Protein AF-A0A1V1P614-F1 (afdb_monomer)

Mean predicted aligned error: 10.84 Å

Organism: NCBI:txid890399

Secondary structure (DSSP, 8-state):
-HHHHTTTSHHHHHHHTT--------S-TTS-HHHHHHHHHHHHHHHHHHTTT-S-EEEEEETHHHHHHHHHHHHHHHTT----EEEEEEES--TT-B---HHHHHHHHHHTTT-HHHHHHHHHHTSHHHHHHBSS-TT---S-HHHHTTTSS-S----TTT--S-------HHHHHHHHHHHTT-S-SSSEEEEE--S-SS-PPPSPPTT-EEEEEEEE-SSEEEEEEEEEPP-S-SS-TT---EEEEEEEEE---

pLDDT: mean 78.57, std 19.18, range [35.34, 98.62]

Sequence (257 aa):
MYHLINQENLLENLRSEGNDLVILNFEDSTDYIQRNAFLLVRLIQQINTIINNKKPLIVIGASMGGLVGRYALAYMEKYDIPHNTKLFISFDSPHKGANIPLGDQYMLPFFSGESAEVRTWLGRLNSPAAKQMLVYHYSASVTDQTASRNCISSTYCFSTTICNYPYIPKSHELRNILLEEISHLDFPKKTRTVAMSNGSGYAIGQSFMPGDQLIKYSHQSLFVALKSYTYALPDNDPVNINSGDTLLIADKTELHN

Structure (mmCIF, N/CA/C/O backbone):
data_AF-A0A1V1P614-F1
#
_entry.id   AF-A0A1V1P614-F1
#
loop_
_atom_site.group_PDB
_atom_site.id
_atom_site.type_symbol
_atom_site.label_atom_id
_atom_site.label_alt_id
_atom_site.label_comp_id
_atom_site.label_asym_id
_atom_site.label_entity_id
_atom_site.label_seq_id
_atom_site.pdbx_PDB_ins_code
_atom_site.Cartn_x
_atom_site.Cartn_y
_atom_site.Cartn_z
_atom_site.occupancy
_atom_site.B_iso_or_equiv
_atom_site.auth_seq_id
_atom_site.auth_comp_id
_atom_site.auth_asym_id
_atom_site.auth_atom_id
_atom_site.pdbx_PDB_model_num
ATOM 1 N N . MET A 1 1 ? -14.955 0.316 -9.292 1.00 65.69 1 MET A N 1
ATOM 2 C CA . MET A 1 1 ? -14.578 -0.248 -7.976 1.00 65.69 1 MET A CA 1
ATOM 3 C C . MET A 1 1 ? -15.702 -1.079 -7.358 1.00 65.69 1 MET A C 1
ATOM 5 O O . MET A 1 1 ? -15.484 -2.261 -7.153 1.00 65.69 1 MET A O 1
ATOM 9 N N . TYR A 1 2 ? -16.907 -0.530 -7.147 1.00 69.19 2 TYR A N 1
ATOM 10 C CA . TYR A 1 2 ? -18.060 -1.272 -6.595 1.00 69.19 2 TYR A CA 1
ATOM 11 C C . TYR A 1 2 ? -18.326 -2.620 -7.296 1.00 69.19 2 TYR A C 1
ATOM 13 O O . TYR A 1 2 ? -18.350 -3.659 -6.647 1.00 69.19 2 TYR A O 1
ATOM 21 N N . HIS A 1 3 ? -18.417 -2.617 -8.633 1.00 76.38 3 HIS A N 1
ATOM 22 C CA . HIS A 1 3 ? -18.644 -3.839 -9.414 1.00 76.38 3 HIS A CA 1
ATOM 23 C C . HIS A 1 3 ? -17.539 -4.892 -9.280 1.00 76.38 3 HIS A C 1
ATOM 25 O O . HIS A 1 3 ? -17.845 -6.066 -9.406 1.00 76.38 3 HIS A O 1
ATOM 31 N N . LEU A 1 4 ? -16.284 -4.496 -9.027 1.00 74.12 4 LEU A N 1
ATOM 32 C CA . LEU A 1 4 ? -15.164 -5.435 -8.870 1.00 74.12 4 LEU A CA 1
ATOM 33 C C . LEU A 1 4 ? -15.216 -6.137 -7.511 1.00 74.12 4 LEU A C 1
ATOM 35 O O . LEU A 1 4 ? -15.001 -7.336 -7.422 1.00 74.12 4 LEU A O 1
ATOM 39 N N . ILE A 1 5 ? -15.535 -5.394 -6.449 1.00 74.38 5 ILE A N 1
ATOM 40 C CA . ILE A 1 5 ? -15.586 -5.945 -5.088 1.00 74.38 5 ILE A CA 1
ATOM 41 C C . ILE A 1 5 ? -16.812 -6.846 -4.904 1.00 74.38 5 ILE A C 1
ATOM 43 O O . ILE A 1 5 ? -16.762 -7.801 -4.136 1.00 74.38 5 ILE A O 1
ATOM 47 N N . ASN A 1 6 ? -17.906 -6.568 -5.616 1.00 84.19 6 ASN A N 1
ATOM 48 C CA . ASN A 1 6 ? -19.143 -7.329 -5.481 1.00 84.19 6 ASN A CA 1
ATOM 49 C C . ASN A 1 6 ? -19.312 -8.456 -6.516 1.00 84.19 6 ASN A C 1
ATOM 51 O O . ASN A 1 6 ? -20.420 -8.962 -6.657 1.00 84.19 6 ASN A O 1
ATOM 55 N N . GLN A 1 7 ? -18.257 -8.852 -7.244 1.00 81.25 7 GLN A N 1
ATOM 56 C CA . GLN A 1 7 ? -18.358 -9.924 -8.251 1.00 81.25 7 GLN A CA 1
ATOM 57 C C . GLN A 1 7 ? -18.885 -11.236 -7.651 1.00 81.25 7 GLN A C 1
ATOM 59 O O . GLN A 1 7 ? -19.728 -11.885 -8.257 1.00 81.25 7 GLN A O 1
ATOM 64 N N . GLU A 1 8 ? -18.470 -11.555 -6.423 1.00 84.19 8 GLU A N 1
ATOM 65 C CA . GLU A 1 8 ? -18.882 -12.755 -5.680 1.00 84.19 8 GLU A CA 1
ATOM 66 C C . GLU A 1 8 ? -19.931 -12.449 -4.590 1.00 84.19 8 GLU A C 1
ATOM 68 O O . GLU A 1 8 ? -19.974 -13.103 -3.549 1.00 84.19 8 GLU A O 1
ATOM 73 N N . ASN A 1 9 ? -20.746 -11.400 -4.770 1.00 84.94 9 ASN A N 1
ATOM 74 C CA . ASN A 1 9 ? -21.745 -10.931 -3.791 1.00 84.94 9 ASN A CA 1
ATOM 75 C C . ASN A 1 9 ? -21.189 -10.583 -2.394 1.00 84.94 9 ASN A C 1
ATOM 77 O O . ASN A 1 9 ? -21.942 -10.507 -1.423 1.00 84.94 9 ASN A O 1
ATOM 81 N N . LEU A 1 10 ? -19.880 -10.337 -2.269 1.00 83.69 10 LEU A N 1
ATOM 82 C CA . LEU A 1 10 ? -19.233 -10.036 -0.989 1.00 83.69 10 LEU A CA 1
ATOM 83 C C . LEU A 1 10 ? -19.908 -8.872 -0.252 1.00 83.69 10 LEU A C 1
ATOM 85 O O . LEU A 1 10 ? -20.120 -8.948 0.957 1.00 83.69 10 LEU A O 1
ATOM 89 N N . LEU A 1 11 ? -20.247 -7.794 -0.964 1.00 84.00 11 LEU A N 1
ATOM 90 C CA . LEU A 1 11 ? -20.846 -6.618 -0.341 1.00 84.00 11 LEU A CA 1
ATOM 91 C C . LEU A 1 11 ? -22.251 -6.917 0.182 1.00 84.00 11 LEU A C 1
ATOM 93 O O . LEU A 1 11 ? -22.582 -6.517 1.297 1.00 84.00 11 LEU A O 1
ATOM 97 N N . GLU A 1 12 ? -23.063 -7.607 -0.616 1.00 89.12 12 GLU A N 1
ATOM 98 C CA . GLU A 1 12 ? -24.437 -7.934 -0.232 1.00 89.12 12 GLU A CA 1
ATOM 99 C C . GLU A 1 12 ? -24.461 -8.925 0.938 1.00 89.12 12 GLU A C 1
ATOM 101 O O . GLU A 1 12 ? -25.241 -8.751 1.874 1.00 89.12 12 GLU A O 1
ATOM 106 N N . ASN A 1 13 ? -23.522 -9.876 0.968 1.00 90.75 13 ASN A N 1
ATOM 107 C CA . ASN A 1 13 ? -23.340 -10.781 2.101 1.00 90.75 13 ASN A CA 1
ATOM 108 C C . ASN A 1 13 ? -22.968 -10.006 3.376 1.00 90.75 13 ASN A C 1
ATOM 110 O O . ASN A 1 13 ? -23.653 -10.134 4.391 1.00 90.75 13 ASN A O 1
ATOM 114 N N . LEU A 1 14 ? -21.964 -9.121 3.317 1.00 89.19 14 LEU A N 1
ATOM 115 C CA . LEU A 1 14 ? -21.558 -8.301 4.468 1.00 89.19 14 LEU A CA 1
ATOM 116 C C . LEU A 1 14 ? -22.697 -7.412 4.985 1.00 89.19 14 LEU A C 1
ATOM 118 O O . LEU A 1 14 ? -22.884 -7.292 6.199 1.00 89.19 14 LEU A O 1
ATOM 122 N N . ARG A 1 15 ? -23.481 -6.828 4.073 1.00 89.75 15 ARG A N 1
ATOM 123 C CA . ARG A 1 15 ? -24.665 -6.031 4.416 1.00 89.75 15 ARG A CA 1
ATOM 124 C C . ARG A 1 15 ? -25.751 -6.862 5.078 1.00 89.75 15 ARG A C 1
ATOM 126 O O . ARG A 1 15 ? -26.322 -6.411 6.069 1.00 89.75 15 ARG A O 1
ATOM 133 N N . SER A 1 16 ? -26.011 -8.071 4.578 1.00 93.38 16 SER A N 1
ATOM 134 C CA . SER A 1 16 ? -26.984 -8.992 5.179 1.00 93.38 16 SER A CA 1
ATOM 135 C C . SER A 1 16 ? -26.594 -9.409 6.604 1.00 93.38 16 SER A C 1
ATOM 137 O O . SER A 1 16 ? -27.460 -9.605 7.452 1.00 93.38 16 SER A O 1
ATOM 139 N N . GLU A 1 17 ? -25.292 -9.432 6.901 1.00 91.81 17 GLU A N 1
ATOM 140 C CA . GLU A 1 17 ? -24.738 -9.658 8.241 1.00 91.81 17 GLU A CA 1
ATOM 141 C C . GLU A 1 17 ? -24.720 -8.391 9.125 1.00 91.81 17 GLU A C 1
ATOM 143 O O . GLU A 1 17 ? -24.221 -8.414 10.254 1.00 91.81 17 GLU A O 1
ATOM 148 N N . GLY A 1 18 ? -25.261 -7.267 8.643 1.00 90.06 18 GLY A N 1
ATOM 149 C CA . GLY A 1 18 ? -25.347 -6.009 9.389 1.00 90.06 18 GLY A CA 1
ATOM 150 C C . GLY A 1 18 ? -24.036 -5.218 9.455 1.00 90.06 18 GLY A C 1
ATOM 151 O O . GLY A 1 18 ? -23.830 -4.456 10.414 1.00 90.06 18 GLY A O 1
ATOM 152 N N . ASN A 1 19 ? -23.148 -5.410 8.472 1.00 89.50 19 ASN A N 1
ATOM 153 C CA . ASN A 1 19 ? -21.907 -4.655 8.305 1.00 89.50 19 ASN A CA 1
ATOM 154 C C . ASN A 1 19 ? -21.996 -3.693 7.113 1.00 89.50 19 ASN A C 1
ATOM 156 O O . ASN A 1 19 ? -22.503 -4.038 6.047 1.00 89.50 19 ASN A O 1
ATOM 160 N N . ASP A 1 20 ? -21.415 -2.507 7.274 1.00 90.50 20 ASP A N 1
ATOM 161 C CA . ASP A 1 20 ? -21.215 -1.558 6.183 1.00 90.50 20 ASP A CA 1
ATOM 162 C C . ASP A 1 20 ? -19.796 -1.684 5.621 1.00 90.50 20 ASP A C 1
ATOM 164 O O . ASP A 1 20 ? -18.829 -1.837 6.373 1.00 90.50 20 ASP A O 1
ATOM 168 N N . LEU A 1 21 ? -19.657 -1.577 4.297 1.00 89.62 21 LEU A N 1
ATOM 169 C CA . LEU A 1 21 ? -18.355 -1.513 3.637 1.00 89.62 21 LEU A CA 1
ATOM 170 C C . LEU A 1 21 ? -17.994 -0.063 3.320 1.00 89.62 21 LEU A C 1
ATOM 172 O O . LEU A 1 21 ? -18.717 0.625 2.598 1.00 89.62 21 LEU A O 1
ATOM 176 N N . VAL A 1 22 ? -16.824 0.366 3.789 1.00 91.62 22 VAL A N 1
ATOM 177 C CA . VAL A 1 22 ? -16.212 1.640 3.403 1.00 91.62 22 VAL A CA 1
ATOM 178 C C . VAL A 1 22 ? -15.001 1.354 2.524 1.00 91.62 22 VAL A C 1
ATOM 180 O O . VAL A 1 22 ? -14.100 0.619 2.920 1.00 91.62 22 VAL A O 1
ATOM 183 N N . ILE A 1 23 ? -14.977 1.943 1.328 1.00 90.12 23 ILE A N 1
ATOM 184 C CA . ILE A 1 23 ? -13.867 1.808 0.382 1.00 90.12 23 ILE A CA 1
ATOM 185 C C . ILE A 1 23 ? -13.051 3.096 0.418 1.00 90.12 23 ILE A C 1
ATOM 187 O O . ILE A 1 23 ? -13.552 4.160 0.055 1.00 90.12 23 ILE A O 1
ATOM 191 N N . LEU A 1 24 ? -11.783 2.989 0.815 1.00 91.50 24 LEU A N 1
ATOM 192 C CA . LEU A 1 24 ? -10.823 4.076 0.670 1.00 91.50 24 LEU A CA 1
ATOM 193 C C . LEU A 1 24 ? -10.234 4.039 -0.741 1.00 91.50 24 LEU A C 1
ATOM 195 O O . LEU A 1 24 ? -9.465 3.137 -1.068 1.00 91.50 24 LEU A O 1
ATOM 199 N N . ASN A 1 25 ? -10.603 5.015 -1.568 1.00 89.25 25 ASN A N 1
ATOM 200 C CA . ASN A 1 25 ? -9.976 5.228 -2.866 1.00 89.25 25 ASN A CA 1
ATOM 201 C C . ASN A 1 25 ? -8.952 6.361 -2.758 1.00 89.25 25 ASN A C 1
ATOM 203 O O . ASN A 1 25 ? -9.275 7.435 -2.252 1.00 89.25 25 ASN A O 1
ATOM 207 N N . PHE A 1 26 ? -7.736 6.119 -3.235 1.00 87.38 26 PHE A N 1
ATOM 208 C CA . PHE A 1 26 ? -6.676 7.123 -3.258 1.00 87.38 26 PHE A CA 1
ATOM 209 C C . PHE A 1 26 ? -6.769 7.940 -4.546 1.00 87.38 26 PHE A C 1
ATOM 211 O O . PHE A 1 26 ? -7.070 7.389 -5.603 1.00 87.38 26 PHE A O 1
ATOM 218 N N . GLU A 1 27 ? -6.490 9.240 -4.461 1.00 88.44 27 GLU A N 1
ATOM 219 C CA . GLU A 1 27 ? -6.298 10.072 -5.654 1.00 88.44 27 G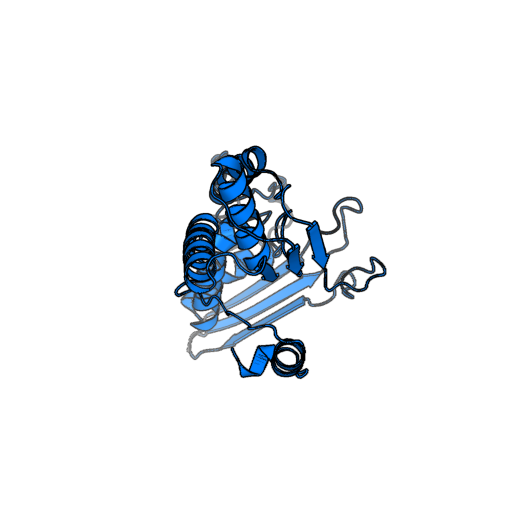LU A CA 1
ATOM 220 C C . GLU A 1 27 ? -5.057 9.608 -6.428 1.00 88.44 27 GLU A C 1
ATOM 222 O O . GLU A 1 27 ? -5.136 9.342 -7.624 1.00 88.44 27 GLU A O 1
ATOM 227 N N . ASP A 1 28 ? -3.948 9.400 -5.710 1.00 87.88 28 ASP A N 1
ATOM 228 C CA . ASP A 1 28 ? -2.754 8.731 -6.216 1.00 87.88 28 ASP A 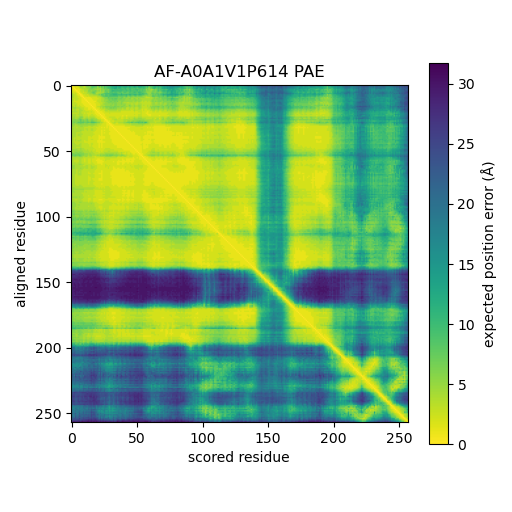CA 1
ATOM 229 C C . ASP A 1 28 ? -2.369 7.558 -5.303 1.00 87.88 28 ASP A C 1
ATOM 231 O O . ASP A 1 28 ? -1.719 7.703 -4.264 1.00 87.88 28 ASP A O 1
ATOM 235 N N . SER A 1 29 ? -2.761 6.351 -5.711 1.00 84.06 29 SER A N 1
ATOM 236 C CA . SER A 1 29 ? -2.391 5.113 -5.016 1.00 84.06 29 SER A CA 1
ATOM 237 C C . SER A 1 29 ? -0.907 4.751 -5.143 1.00 84.06 29 SER A C 1
ATOM 239 O O . SER A 1 29 ? -0.495 3.743 -4.585 1.00 84.06 29 SER A O 1
ATOM 241 N N . THR A 1 30 ? -0.115 5.501 -5.909 1.00 90.06 30 THR A N 1
ATOM 242 C CA . THR A 1 30 ? 1.318 5.249 -6.125 1.00 90.06 30 THR A CA 1
ATOM 243 C C . THR A 1 30 ? 2.224 6.233 -5.378 1.00 90.06 30 THR A C 1
ATOM 245 O O . THR A 1 30 ? 3.450 6.099 -5.417 1.00 90.06 30 THR A O 1
ATOM 248 N N . ASP A 1 31 ? 1.636 7.182 -4.645 1.00 95.69 31 ASP A N 1
ATOM 249 C CA . ASP A 1 31 ? 2.357 8.088 -3.750 1.00 95.69 31 ASP A CA 1
ATOM 250 C C . ASP A 1 31 ? 2.930 7.349 -2.519 1.00 95.69 31 ASP A C 1
ATOM 252 O O . ASP A 1 31 ? 2.647 6.170 -2.287 1.00 95.69 31 ASP A O 1
ATO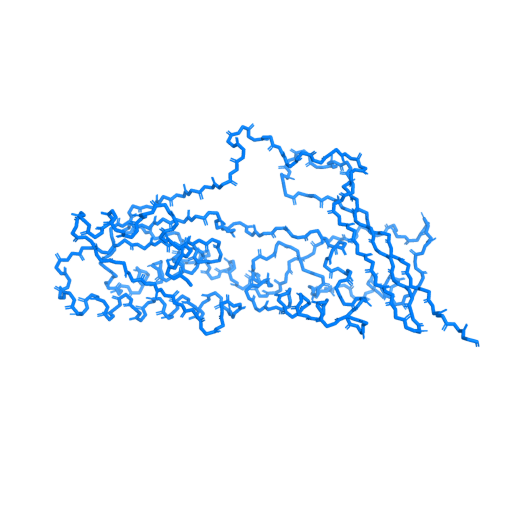M 256 N N . TYR A 1 32 ? 3.741 8.036 -1.712 1.00 97.62 32 TYR A N 1
ATOM 257 C CA . TYR A 1 32 ? 4.385 7.495 -0.514 1.00 97.62 32 TYR A CA 1
ATOM 258 C C . TYR A 1 32 ? 3.400 6.709 0.363 1.00 97.62 32 TYR A C 1
ATOM 260 O O . TYR A 1 32 ? 2.327 7.205 0.730 1.00 97.62 32 TYR A O 1
ATOM 268 N N . ILE A 1 33 ? 3.804 5.505 0.778 1.00 97.75 33 ILE A N 1
ATOM 269 C CA . ILE A 1 33 ? 3.005 4.629 1.649 1.00 97.75 33 ILE A CA 1
ATOM 270 C C . ILE A 1 33 ? 2.592 5.367 2.928 1.00 97.75 33 ILE A C 1
ATOM 272 O O . ILE A 1 33 ? 1.454 5.221 3.369 1.00 97.75 33 ILE A O 1
ATOM 276 N N . GLN A 1 34 ? 3.467 6.211 3.483 1.00 97.00 34 GLN A N 1
ATOM 277 C CA . GLN A 1 34 ? 3.179 7.038 4.656 1.00 97.00 34 GLN A CA 1
ATOM 278 C C . GLN A 1 34 ? 2.024 8.014 4.406 1.00 97.00 34 GLN A C 1
ATOM 280 O O . GLN A 1 34 ? 1.138 8.154 5.247 1.00 97.00 34 GLN A O 1
ATOM 285 N N . ARG A 1 35 ? 1.992 8.673 3.240 1.00 96.88 35 ARG A N 1
ATOM 286 C CA . ARG A 1 35 ? 0.936 9.638 2.905 1.00 96.88 35 ARG A CA 1
ATOM 287 C C . ARG A 1 35 ? -0.417 8.941 2.788 1.00 96.88 35 ARG A C 1
ATOM 289 O O . ARG A 1 35 ? -1.399 9.390 3.380 1.00 96.88 35 ARG A O 1
ATOM 296 N N . ASN A 1 36 ? -0.440 7.801 2.101 1.00 97.56 36 ASN A N 1
ATOM 297 C CA . ASN A 1 36 ? -1.629 6.961 1.989 1.00 97.56 36 ASN A CA 1
ATOM 298 C C . ASN A 1 36 ? -2.053 6.379 3.354 1.00 97.56 36 ASN A C 1
ATOM 300 O O . ASN A 1 36 ? -3.247 6.303 3.651 1.00 97.56 36 ASN A O 1
ATOM 304 N N . ALA A 1 37 ? -1.101 6.056 4.234 1.00 97.81 37 ALA A N 1
ATOM 305 C CA . ALA A 1 37 ? -1.374 5.633 5.608 1.00 97.81 37 ALA A CA 1
ATOM 306 C C . ALA A 1 37 ? -2.009 6.743 6.447 1.00 97.81 37 ALA A C 1
ATOM 308 O O . ALA A 1 37 ? -2.996 6.488 7.135 1.00 97.81 37 ALA A O 1
ATOM 309 N N . PHE A 1 38 ? -1.531 7.984 6.357 1.00 97.69 38 PHE A N 1
ATOM 310 C CA . PHE A 1 38 ? -2.147 9.095 7.084 1.00 97.69 38 PHE A CA 1
ATOM 311 C C . PHE A 1 38 ? -3.556 9.419 6.588 1.00 97.69 38 PHE A C 1
ATOM 313 O O . PHE A 1 38 ? -4.412 9.783 7.396 1.00 97.69 38 PHE A O 1
ATOM 320 N N . LEU A 1 39 ? -3.848 9.208 5.302 1.00 97.69 39 LEU A N 1
ATOM 321 C CA . LEU A 1 39 ? -5.224 9.279 4.816 1.00 97.69 39 LEU A CA 1
ATOM 322 C C . LEU A 1 39 ? -6.111 8.206 5.473 1.00 97.69 39 LEU A C 1
ATOM 324 O O . LEU A 1 39 ? -7.216 8.517 5.921 1.00 97.69 39 LEU A O 1
ATOM 328 N N . LEU A 1 40 ? -5.614 6.972 5.612 1.00 98.31 40 LEU A N 1
ATOM 329 C CA . LEU A 1 40 ? -6.327 5.914 6.332 1.00 98.31 40 LEU A CA 1
ATOM 330 C C . LEU A 1 40 ? -6.517 6.248 7.823 1.00 98.31 40 LEU A C 1
ATOM 332 O O . LEU A 1 40 ? -7.607 6.029 8.348 1.00 98.31 40 LEU A O 1
ATOM 336 N N . VAL A 1 41 ? -5.519 6.838 8.493 1.00 98.62 41 VAL A N 1
ATOM 337 C CA . VAL A 1 41 ? -5.656 7.330 9.880 1.00 98.62 41 VAL A CA 1
ATOM 338 C C . VAL A 1 41 ? -6.821 8.318 9.987 1.00 98.62 41 VAL A C 1
ATOM 340 O O . VAL A 1 41 ? -7.680 8.173 10.861 1.00 98.62 41 VAL A O 1
ATOM 343 N N . ARG A 1 42 ? -6.895 9.296 9.074 1.00 98.25 42 ARG A N 1
ATOM 344 C CA . ARG A 1 42 ? -7.987 10.283 9.048 1.00 98.25 42 ARG A CA 1
ATOM 345 C C . ARG A 1 42 ? -9.344 9.631 8.811 1.00 98.25 42 ARG A C 1
ATOM 347 O O . ARG A 1 42 ? -10.298 9.974 9.509 1.00 98.25 42 ARG A O 1
ATOM 354 N N . LEU A 1 43 ? -9.424 8.673 7.890 1.00 98.25 43 LEU A N 1
ATOM 355 C CA . LEU A 1 43 ? -10.656 7.934 7.627 1.00 98.25 43 LEU A CA 1
ATOM 356 C C . LEU A 1 43 ? -11.119 7.146 8.862 1.00 98.25 43 LEU A C 1
ATOM 358 O O . LEU A 1 43 ? -12.288 7.228 9.233 1.00 98.25 43 LEU A O 1
ATOM 362 N N . ILE A 1 44 ? -10.214 6.428 9.533 1.00 98.56 44 ILE A N 1
ATOM 363 C CA . ILE A 1 44 ? -10.523 5.674 10.757 1.00 98.56 44 ILE A CA 1
ATOM 364 C C . ILE A 1 44 ? -11.094 6.604 11.835 1.00 98.56 44 ILE A C 1
ATOM 366 O O . ILE A 1 44 ? -12.123 6.292 12.435 1.00 98.56 44 ILE A O 1
ATOM 370 N N . GLN A 1 45 ? -10.471 7.766 12.055 1.00 98.38 45 GLN A N 1
ATOM 371 C CA . GLN A 1 45 ? -10.957 8.764 13.015 1.00 98.38 45 GLN A CA 1
ATOM 372 C C . GLN A 1 45 ? -12.366 9.267 12.660 1.00 98.38 45 GLN A C 1
ATOM 374 O O . GLN A 1 45 ? -13.232 9.358 13.536 1.00 98.38 45 GLN A O 1
ATOM 379 N N . GLN A 1 46 ? -12.615 9.557 11.380 1.00 98.12 46 GLN A N 1
ATOM 380 C CA . GLN A 1 46 ? -13.924 10.004 10.897 1.00 98.12 46 GLN A CA 1
ATOM 381 C C . GLN A 1 46 ? -14.999 8.932 11.086 1.00 98.12 46 GLN A C 1
ATOM 383 O O . GLN A 1 46 ? -16.055 9.230 11.641 1.00 98.12 46 GLN A O 1
ATOM 388 N N . ILE A 1 47 ? -14.728 7.684 10.693 1.00 97.75 47 ILE A N 1
ATOM 389 C CA . ILE A 1 47 ? -15.677 6.575 10.854 1.00 97.75 47 ILE A CA 1
ATOM 390 C C . ILE A 1 47 ? -15.998 6.373 12.333 1.00 97.75 47 ILE A C 1
ATOM 392 O O . ILE A 1 47 ? -17.171 6.340 12.696 1.00 97.75 47 ILE A O 1
ATOM 396 N N . ASN A 1 48 ? -14.981 6.298 13.195 1.00 97.75 48 ASN A N 1
ATOM 397 C CA . ASN A 1 48 ? -15.174 6.128 14.635 1.00 97.75 48 ASN A CA 1
ATOM 398 C C . ASN A 1 48 ? -15.998 7.259 15.259 1.00 97.75 48 ASN A C 1
ATOM 400 O O . ASN A 1 48 ? -16.807 7.001 16.150 1.00 97.75 48 ASN A O 1
ATOM 404 N N . THR A 1 49 ? -15.846 8.485 14.756 1.00 97.56 49 THR A N 1
ATOM 405 C CA . THR A 1 49 ? -16.684 9.625 15.152 1.00 97.56 49 THR A CA 1
ATOM 406 C C . THR A 1 49 ? -18.134 9.419 14.711 1.00 97.56 49 THR A C 1
ATOM 408 O O . THR A 1 49 ? -19.039 9.504 15.536 1.00 97.56 49 THR A O 1
ATOM 411 N N . ILE A 1 50 ? -18.365 9.074 13.440 1.00 96.50 50 ILE A N 1
ATOM 412 C CA . ILE A 1 50 ? -19.707 8.850 12.873 1.00 96.50 50 ILE A CA 1
ATOM 413 C C . ILE A 1 50 ? -20.455 7.748 13.635 1.00 96.50 50 ILE A C 1
ATOM 415 O O . ILE A 1 50 ? -21.619 7.914 14.002 1.00 96.50 50 ILE A O 1
ATOM 419 N N . ILE A 1 51 ? -19.783 6.631 13.922 1.00 94.75 51 ILE A N 1
ATOM 420 C CA . ILE A 1 51 ? -20.394 5.494 14.623 1.00 94.75 51 ILE A CA 1
ATOM 421 C C . ILE A 1 51 ? -20.329 5.628 16.151 1.00 94.75 51 ILE A C 1
ATOM 423 O O . ILE A 1 51 ? -20.770 4.716 16.852 1.00 94.75 51 ILE A O 1
ATOM 427 N N . ASN A 1 52 ? -19.788 6.732 16.682 1.00 95.12 52 ASN A N 1
ATOM 428 C CA . ASN A 1 52 ? -19.556 6.972 18.111 1.00 95.12 52 ASN A CA 1
ATOM 429 C C . ASN A 1 52 ? -18.830 5.809 18.814 1.00 95.12 52 ASN A C 1
ATOM 431 O O . ASN A 1 52 ? -19.213 5.401 19.909 1.00 95.12 52 ASN A O 1
ATOM 435 N N . ASN A 1 53 ? -17.825 5.227 18.154 1.00 92.81 53 ASN A N 1
ATOM 436 C CA . ASN A 1 53 ? -17.057 4.066 18.621 1.00 92.81 53 ASN A CA 1
ATOM 437 C C . ASN A 1 53 ? -17.899 2.826 19.009 1.00 92.81 53 ASN A C 1
ATOM 439 O O . ASN A 1 53 ? -17.399 1.931 19.685 1.00 92.81 53 ASN A O 1
ATOM 443 N N . LYS A 1 54 ? -19.168 2.724 18.578 1.00 92.62 54 LYS A N 1
ATOM 444 C CA . LYS A 1 54 ? -20.090 1.652 19.011 1.00 92.62 54 LYS A CA 1
ATOM 445 C C . LYS A 1 54 ? -19.693 0.250 18.547 1.00 92.62 54 LYS A C 1
ATOM 447 O O . LYS A 1 54 ? -20.095 -0.732 19.166 1.00 92.62 54 LYS A O 1
ATOM 452 N N . LYS A 1 55 ? -18.962 0.142 17.436 1.00 91.94 55 LYS A N 1
ATOM 453 C CA . LYS A 1 55 ? -18.508 -1.131 16.866 1.00 91.94 55 LYS A CA 1
ATOM 454 C C . LYS A 1 55 ? -17.026 -1.027 16.498 1.00 91.94 55 LYS A C 1
ATOM 456 O O . LYS A 1 55 ? -16.661 -0.056 15.839 1.00 91.94 55 LYS A O 1
ATOM 461 N N . PRO A 1 56 ? -16.184 -2.006 16.875 1.00 95.94 56 PRO A N 1
ATOM 462 C CA . PRO A 1 56 ? -14.804 -2.043 16.413 1.00 95.94 56 PRO A CA 1
ATOM 463 C C . PRO A 1 56 ? -14.715 -2.290 14.904 1.00 95.94 56 PRO A C 1
ATOM 465 O O . PRO A 1 56 ? -15.417 -3.153 14.367 1.00 95.94 56 PRO A O 1
ATOM 468 N N . LEU A 1 57 ? -13.809 -1.576 14.246 1.00 97.56 57 LEU A N 1
ATOM 469 C CA . LEU A 1 57 ? -13.555 -1.643 12.813 1.00 97.56 57 LEU A CA 1
ATOM 470 C C . LEU A 1 57 ? -12.801 -2.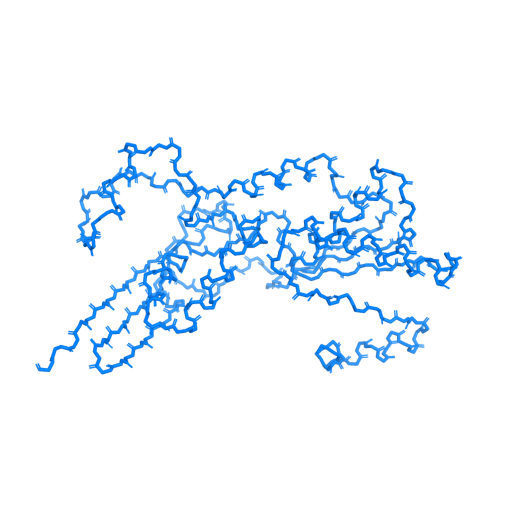918 12.414 1.00 97.56 57 LEU A C 1
ATOM 472 O O . LEU A 1 57 ? -12.090 -3.540 13.214 1.00 97.56 57 LEU A O 1
ATOM 476 N N . ILE A 1 58 ? -12.926 -3.262 11.136 1.00 96.44 58 ILE A N 1
ATOM 477 C CA . ILE A 1 58 ? -12.101 -4.250 10.442 1.00 96.44 58 ILE A CA 1
ATOM 478 C C . ILE A 1 58 ? -11.409 -3.512 9.299 1.00 96.44 58 ILE A C 1
ATOM 480 O O . ILE A 1 58 ? -12.075 -2.863 8.495 1.00 96.44 58 ILE A O 1
ATOM 484 N N . VAL A 1 59 ? -10.082 -3.595 9.238 1.00 97.81 59 VAL A N 1
ATOM 485 C CA . VAL A 1 59 ? -9.283 -2.966 8.181 1.00 97.81 59 VAL A CA 1
ATOM 486 C C . VAL A 1 59 ? -8.711 -4.058 7.293 1.00 97.81 59 VAL A C 1
ATOM 488 O O . VAL A 1 59 ? -8.045 -4.968 7.782 1.00 97.81 59 VAL A O 1
ATOM 491 N N . ILE A 1 60 ? -8.960 -3.958 5.990 1.00 95.25 60 ILE A N 1
ATOM 492 C CA . ILE A 1 60 ? -8.444 -4.886 4.982 1.00 95.25 60 ILE A CA 1
ATOM 493 C C . ILE A 1 60 ? -7.609 -4.085 3.988 1.00 95.25 60 ILE A C 1
ATOM 495 O O . ILE A 1 60 ? -8.084 -3.094 3.436 1.00 95.25 60 ILE A O 1
ATOM 499 N N . GLY A 1 61 ? -6.369 -4.512 3.765 1.00 94.31 61 GLY A N 1
ATOM 500 C CA . GLY A 1 61 ? -5.460 -3.897 2.808 1.00 94.31 61 GLY A CA 1
ATOM 501 C C . GLY A 1 61 ? -4.914 -4.924 1.825 1.00 94.31 61 GLY A C 1
ATOM 502 O O . GLY A 1 61 ? -4.244 -5.866 2.240 1.00 94.31 61 GLY A O 1
ATOM 503 N N . ALA A 1 62 ? -5.176 -4.733 0.531 1.00 90.62 62 ALA A N 1
ATOM 504 C CA . ALA A 1 62 ? -4.659 -5.589 -0.538 1.00 90.62 62 ALA A CA 1
ATOM 505 C C . ALA A 1 62 ? -3.416 -4.975 -1.202 1.00 90.62 62 ALA A C 1
ATOM 507 O O . ALA A 1 62 ? -3.376 -3.762 -1.420 1.00 90.62 62 ALA A O 1
ATOM 508 N N . SER A 1 63 ? -2.416 -5.796 -1.540 1.00 90.69 63 SER A N 1
ATOM 509 C CA . SER A 1 63 ? -1.146 -5.355 -2.134 1.00 90.69 63 SER A CA 1
ATOM 510 C C . SER A 1 63 ? -0.500 -4.231 -1.302 1.00 90.69 63 SER A C 1
ATOM 512 O O . SER A 1 63 ? -0.344 -4.382 -0.087 1.00 90.69 63 SER A O 1
ATOM 514 N N . MET A 1 64 ? -0.177 -3.079 -1.901 1.00 94.12 64 MET A N 1
ATOM 515 C CA . MET A 1 64 ? 0.300 -1.888 -1.183 1.00 94.12 64 MET A CA 1
ATOM 516 C C . MET A 1 64 ? -0.639 -1.466 -0.034 1.00 94.12 64 MET A C 1
ATOM 518 O O . MET A 1 64 ? -0.178 -0.996 1.006 1.00 94.12 64 MET A O 1
ATOM 522 N N . GLY A 1 65 ? -1.950 -1.684 -0.166 1.00 94.75 65 GLY A N 1
ATOM 523 C CA . GLY A 1 65 ? -2.938 -1.362 0.862 1.00 94.75 65 GLY A CA 1
ATOM 524 C C . GLY A 1 65 ? -2.680 -2.051 2.207 1.00 94.75 65 GLY A C 1
ATOM 525 O O . GLY A 1 65 ? -3.019 -1.495 3.249 1.00 94.75 65 GLY A O 1
ATOM 526 N N . GLY A 1 66 ? -2.045 -3.228 2.225 1.00 95.38 66 GLY A N 1
ATOM 527 C CA . GLY A 1 66 ? -1.659 -3.875 3.483 1.00 95.38 66 GLY A CA 1
ATOM 528 C C . GLY A 1 66 ? -0.467 -3.202 4.163 1.00 95.38 66 GLY A C 1
ATOM 529 O O . GLY A 1 66 ? -0.431 -3.125 5.389 1.00 95.38 66 GLY A O 1
ATOM 530 N N . LEU A 1 67 ? 0.473 -2.632 3.401 1.00 96.19 67 LEU A N 1
ATOM 531 C CA . LEU A 1 67 ? 1.539 -1.791 3.963 1.00 96.19 67 LEU A CA 1
ATOM 532 C C . LEU A 1 67 ? 0.957 -0.500 4.550 1.00 96.19 67 LEU A C 1
ATOM 534 O O . LEU A 1 67 ? 1.311 -0.121 5.664 1.00 96.19 67 LEU A O 1
ATOM 538 N N . VAL A 1 68 ? 0.009 0.118 3.841 1.00 97.81 68 VAL A N 1
ATOM 539 C CA . VAL A 1 68 ? -0.752 1.290 4.305 1.00 97.81 68 VAL A CA 1
ATOM 540 C C . VAL A 1 68 ? -1.501 0.986 5.607 1.00 97.81 68 VAL A C 1
ATOM 542 O O . VAL A 1 68 ? -1.380 1.738 6.572 1.00 97.81 68 VAL A O 1
ATOM 545 N N . GLY A 1 69 ? -2.231 -0.133 5.663 1.00 97.69 69 GLY A N 1
ATOM 546 C CA . GLY A 1 69 ? -2.956 -0.577 6.856 1.00 97.69 69 GLY A CA 1
ATOM 547 C C . GLY A 1 69 ? -2.036 -0.849 8.044 1.00 97.69 69 GLY A C 1
ATOM 548 O O . GLY A 1 69 ? -2.289 -0.352 9.142 1.00 97.69 69 GLY A O 1
ATOM 549 N N . ARG A 1 70 ? -0.930 -1.568 7.810 1.00 97.56 70 ARG A N 1
ATOM 550 C CA . ARG A 1 70 ? 0.099 -1.821 8.826 1.00 97.56 70 ARG A CA 1
ATOM 551 C C . ARG A 1 70 ? 0.655 -0.512 9.375 1.00 97.56 70 ARG A C 1
ATOM 553 O O . ARG A 1 70 ? 0.662 -0.336 10.589 1.00 97.56 70 ARG A O 1
ATOM 560 N N . TYR A 1 71 ? 1.096 0.389 8.496 1.00 98.00 71 TYR A N 1
ATOM 561 C CA . TYR A 1 71 ? 1.702 1.657 8.893 1.00 98.00 71 TYR A CA 1
ATOM 562 C C . TYR A 1 71 ? 0.713 2.514 9.687 1.00 98.00 71 TYR A C 1
ATOM 564 O O . TYR A 1 71 ? 1.047 2.978 10.771 1.00 98.00 71 TYR A O 1
ATOM 572 N N . ALA A 1 72 ? -0.516 2.681 9.191 1.00 98.38 72 ALA A N 1
ATOM 573 C CA . ALA A 1 72 ? -1.534 3.508 9.835 1.00 98.38 72 ALA A CA 1
ATOM 574 C C . ALA A 1 72 ? -1.883 3.008 11.243 1.00 98.38 72 ALA A C 1
ATOM 576 O O . ALA A 1 72 ? -1.880 3.790 12.192 1.00 98.38 72 ALA A O 1
ATOM 577 N N . LEU A 1 73 ? -2.156 1.709 11.393 1.00 98.56 73 LEU A N 1
ATOM 578 C CA . LEU A 1 73 ? -2.544 1.136 12.682 1.00 98.56 73 LEU A CA 1
ATOM 579 C C . LEU A 1 73 ? -1.374 1.139 13.670 1.00 98.56 73 LEU A C 1
ATOM 581 O O . LEU A 1 73 ? -1.547 1.592 14.797 1.00 98.56 73 LEU A O 1
ATOM 585 N N . ALA A 1 74 ? -0.177 0.724 13.243 1.00 97.88 74 ALA A N 1
ATOM 586 C CA . ALA A 1 74 ? 1.009 0.757 14.098 1.00 97.88 74 ALA A CA 1
ATOM 587 C C . ALA A 1 74 ? 1.371 2.192 14.522 1.00 97.88 74 ALA A C 1
ATOM 589 O O . ALA A 1 74 ? 1.717 2.428 15.678 1.00 97.88 74 ALA A O 1
ATOM 590 N N . TYR A 1 75 ? 1.222 3.171 13.621 1.00 98.38 75 TYR A N 1
ATOM 591 C CA . TYR A 1 75 ? 1.389 4.589 13.941 1.00 98.38 75 TYR A CA 1
ATOM 592 C C . TYR A 1 75 ? 0.387 5.041 15.007 1.00 98.38 75 TYR A C 1
ATOM 594 O O . TYR A 1 75 ? 0.780 5.614 16.021 1.00 98.38 75 TYR A O 1
ATOM 602 N N . MET A 1 76 ? -0.902 4.753 14.813 1.00 98.56 76 MET A N 1
ATOM 603 C CA . MET A 1 76 ? -1.933 5.109 15.788 1.00 98.56 76 MET A CA 1
ATOM 604 C C . MET A 1 76 ? -1.664 4.467 17.153 1.00 98.56 76 MET A C 1
ATOM 606 O O . MET A 1 76 ? -1.818 5.127 18.174 1.00 98.56 76 MET A O 1
ATOM 610 N N . GLU A 1 77 ? -1.201 3.218 17.190 1.00 97.81 77 GLU A N 1
ATOM 611 C CA . GLU A 1 77 ? -0.834 2.553 18.440 1.00 97.81 77 GLU A CA 1
ATOM 612 C C . GLU A 1 77 ? 0.389 3.175 19.121 1.00 97.81 77 GLU A C 1
ATOM 614 O O . GLU A 1 77 ? 0.347 3.383 20.332 1.00 97.81 77 GLU A O 1
ATOM 619 N N . LYS A 1 78 ? 1.447 3.492 18.362 1.00 97.12 78 LYS A N 1
ATOM 620 C CA . LYS A 1 78 ? 2.686 4.097 18.878 1.00 97.12 78 LYS A CA 1
ATOM 621 C C . LYS A 1 78 ? 2.461 5.471 19.508 1.00 97.12 78 LYS A C 1
ATOM 623 O O . LYS A 1 78 ? 3.157 5.822 20.455 1.00 97.12 78 LYS A O 1
ATOM 628 N N . TYR A 1 79 ? 1.522 6.242 18.966 1.00 97.12 79 TYR A N 1
ATOM 629 C CA . TYR A 1 79 ? 1.206 7.598 19.423 1.00 97.12 79 TYR A CA 1
ATOM 630 C C . TYR A 1 79 ? -0.089 7.671 20.245 1.00 97.12 79 TYR A C 1
ATOM 632 O O . TYR A 1 79 ? -0.668 8.747 20.378 1.00 97.12 79 TYR A O 1
ATOM 640 N N . ASP A 1 80 ? -0.558 6.536 20.772 1.00 97.25 80 ASP A N 1
ATOM 641 C CA . ASP A 1 80 ? -1.748 6.437 21.627 1.00 97.25 80 ASP A CA 1
ATOM 642 C C . ASP A 1 80 ? -3.021 7.077 21.040 1.00 97.25 80 ASP A C 1
ATOM 644 O O . ASP A 1 80 ? -3.889 7.581 21.753 1.00 97.25 80 ASP A O 1
ATOM 648 N N . ILE A 1 81 ? -3.176 7.005 19.718 1.00 97.88 81 ILE A N 1
ATOM 649 C CA . ILE A 1 81 ? -4.380 7.419 18.999 1.00 97.88 81 ILE A CA 1
ATOM 650 C C . ILE A 1 81 ? -5.343 6.220 18.942 1.00 97.88 81 ILE A C 1
ATOM 652 O O . ILE A 1 81 ? -5.033 5.212 18.298 1.00 97.88 81 ILE A O 1
ATOM 656 N N . PRO A 1 82 ? -6.539 6.285 19.556 1.00 97.19 82 PRO A N 1
ATOM 657 C CA . PRO A 1 82 ? -7.485 5.174 19.518 1.00 97.19 82 PRO A CA 1
ATOM 658 C C . PRO A 1 82 ? -7.995 4.926 18.093 1.00 97.19 82 PRO A C 1
ATOM 660 O O . PRO A 1 82 ? -8.697 5.754 17.515 1.00 97.19 82 PRO A O 1
ATOM 663 N N . HIS A 1 83 ? -7.654 3.771 17.522 1.00 97.81 83 HIS A N 1
ATOM 664 C CA . HIS A 1 83 ? -8.120 3.366 16.192 1.00 97.81 83 HIS A CA 1
ATOM 665 C C . HIS A 1 83 ? -9.393 2.503 16.238 1.00 97.81 83 HIS A C 1
ATOM 667 O O . HIS A 1 83 ? -10.069 2.372 15.222 1.00 97.81 83 HIS A O 1
ATOM 673 N N . ASN A 1 84 ? -9.742 1.938 17.406 1.00 97.81 84 ASN A N 1
ATOM 674 C CA . ASN A 1 84 ? -10.929 1.092 17.615 1.00 97.81 84 ASN A CA 1
ATOM 675 C C . ASN A 1 84 ? -11.086 0.007 16.526 1.00 97.81 84 ASN A C 1
ATOM 677 O O . ASN A 1 84 ? -12.164 -0.217 15.989 1.00 97.81 84 ASN A O 1
ATOM 681 N N . THR A 1 85 ? -9.989 -0.661 16.169 1.00 98.25 85 THR A N 1
ATOM 682 C CA . THR A 1 85 ? -9.953 -1.730 15.155 1.00 98.25 85 THR A CA 1
ATOM 683 C C . THR A 1 85 ? -9.709 -3.043 15.871 1.00 98.25 85 THR A C 1
ATOM 685 O O . THR A 1 85 ? -8.781 -3.128 16.667 1.00 98.25 85 THR A O 1
ATOM 688 N N . LYS A 1 86 ? -10.505 -4.075 15.587 1.00 97.56 86 LYS A N 1
ATOM 689 C CA . LYS A 1 86 ? -10.313 -5.410 16.186 1.00 97.56 86 LYS A CA 1
ATOM 690 C C . LYS A 1 86 ? -9.519 -6.366 15.297 1.00 97.56 86 LYS A C 1
ATOM 692 O O . LYS A 1 86 ? -8.895 -7.295 15.802 1.00 97.56 86 LYS A O 1
ATOM 697 N N . LEU A 1 87 ? -9.570 -6.163 13.980 1.00 97.31 87 LEU A N 1
ATOM 698 C CA . LEU A 1 87 ? -9.010 -7.073 12.985 1.00 97.31 87 LEU A CA 1
ATOM 699 C C . LEU A 1 87 ? -8.334 -6.280 11.869 1.00 97.31 87 LEU A C 1
ATOM 701 O O . LEU A 1 87 ? -8.951 -5.397 11.271 1.00 97.31 87 LEU A O 1
ATOM 705 N N . PHE A 1 88 ? -7.090 -6.641 11.587 1.00 98.25 88 PHE A N 1
ATOM 706 C CA . PHE A 1 88 ? -6.346 -6.189 10.424 1.00 98.25 88 PHE A CA 1
ATOM 707 C C . PHE A 1 88 ? -6.068 -7.386 9.509 1.00 98.25 88 PHE A C 1
ATOM 709 O O . PHE A 1 88 ? -5.487 -8.382 9.943 1.00 98.25 88 PHE A O 1
ATOM 716 N N . ILE A 1 89 ? -6.500 -7.298 8.251 1.00 96.19 89 ILE A N 1
ATOM 717 C CA . ILE A 1 89 ? -6.243 -8.306 7.221 1.00 96.19 89 ILE A CA 1
ATOM 718 C C . ILE A 1 89 ? -5.342 -7.697 6.153 1.00 96.19 89 ILE A C 1
ATOM 720 O O . ILE A 1 89 ? -5.676 -6.686 5.536 1.00 96.19 89 ILE A O 1
ATOM 724 N N . SER A 1 90 ? -4.216 -8.349 5.905 1.00 94.56 90 SER A N 1
ATOM 725 C CA . SER A 1 90 ? -3.315 -8.015 4.812 1.00 94.56 90 SER A CA 1
ATOM 726 C C . SER A 1 90 ? -3.440 -9.072 3.723 1.00 94.56 90 SER A C 1
ATOM 728 O O . SER A 1 90 ? -3.202 -10.248 3.989 1.00 94.56 90 SER A O 1
ATOM 730 N N . PHE A 1 91 ? -3.808 -8.664 2.512 1.00 90.31 91 PHE A N 1
ATOM 731 C CA . PHE A 1 91 ? -4.002 -9.564 1.380 1.00 90.31 91 PHE A CA 1
ATOM 732 C C . PHE A 1 91 ? -2.910 -9.338 0.335 1.00 90.31 91 PHE A C 1
ATOM 734 O O . PHE A 1 91 ? -2.804 -8.250 -0.228 1.00 90.31 91 PHE A O 1
ATOM 741 N N . ASP A 1 92 ? -2.089 -10.355 0.097 1.00 88.38 92 ASP A N 1
ATOM 742 C CA . ASP A 1 92 ? -1.020 -10.376 -0.904 1.00 88.38 92 ASP A CA 1
ATOM 743 C C . ASP A 1 92 ? -0.105 -9.138 -0.855 1.00 88.38 92 ASP A C 1
ATOM 745 O O . ASP A 1 92 ? 0.227 -8.503 -1.854 1.00 88.38 92 ASP A O 1
ATOM 749 N N . SER A 1 93 ? 0.219 -8.702 0.364 1.00 92.25 93 SER A N 1
ATOM 750 C CA . SER A 1 93 ? 0.934 -7.448 0.587 1.00 92.25 93 SER A CA 1
ATOM 751 C C . SER A 1 93 ? 2.441 -7.676 0.679 1.00 92.25 93 SER A C 1
ATOM 753 O O . SER A 1 93 ? 2.877 -8.537 1.452 1.00 92.25 93 SER A O 1
ATOM 755 N N . PRO A 1 94 ? 3.265 -6.872 -0.018 1.00 92.31 94 PRO A N 1
ATOM 756 C CA . PRO A 1 94 ? 4.711 -7.058 -0.068 1.00 92.31 94 PRO A CA 1
ATOM 757 C C . PRO A 1 94 ? 5.404 -6.520 1.197 1.00 92.31 94 PRO A C 1
ATOM 759 O O . PRO A 1 94 ? 6.232 -5.614 1.136 1.00 92.31 94 PRO A O 1
ATOM 762 N N . HIS A 1 95 ? 5.103 -7.093 2.370 1.00 92.00 95 HIS A N 1
ATOM 763 C CA . HIS A 1 95 ? 5.700 -6.697 3.661 1.00 92.00 95 HIS A CA 1
ATOM 764 C C . HIS A 1 95 ? 7.225 -6.781 3.676 1.00 92.00 95 HIS A C 1
ATOM 766 O O . HIS A 1 95 ? 7.876 -6.001 4.366 1.00 92.00 95 HIS A O 1
ATOM 772 N N . LYS A 1 96 ? 7.788 -7.723 2.913 1.00 88.31 96 LYS A N 1
ATOM 773 C CA . LYS A 1 96 ? 9.236 -7.900 2.728 1.00 88.31 96 LYS A CA 1
ATOM 774 C C . LYS A 1 96 ? 9.750 -7.309 1.415 1.00 88.31 96 LYS A C 1
ATOM 776 O O . LYS A 1 96 ? 10.934 -7.412 1.122 1.00 88.31 96 LYS A O 1
ATOM 781 N N . GLY A 1 97 ? 8.896 -6.609 0.681 1.00 89.56 97 GLY A N 1
ATOM 782 C CA . GLY A 1 97 ? 9.170 -6.063 -0.639 1.00 89.56 97 GLY A CA 1
ATOM 783 C C . GLY A 1 97 ? 8.638 -6.930 -1.776 1.00 89.56 97 GLY A C 1
ATOM 784 O O . GLY A 1 97 ? 8.284 -8.092 -1.584 1.00 89.56 97 GLY A O 1
ATOM 785 N N . ALA A 1 98 ? 8.546 -6.313 -2.947 1.00 88.25 98 ALA A N 1
ATOM 786 C CA . ALA A 1 98 ? 8.174 -6.933 -4.209 1.00 88.25 98 ALA A CA 1
ATOM 787 C C . ALA A 1 98 ? 9.421 -7.087 -5.087 1.00 88.25 98 ALA A C 1
ATOM 789 O O . ALA A 1 98 ? 10.350 -6.282 -4.990 1.00 88.25 98 ALA A O 1
ATOM 790 N N . ASN A 1 99 ? 9.434 -8.091 -5.957 1.00 83.50 99 ASN A N 1
ATOM 791 C CA . ASN A 1 99 ? 10.471 -8.235 -6.967 1.00 83.50 99 ASN A CA 1
ATOM 792 C C . ASN A 1 99 ? 9.855 -8.064 -8.356 1.00 83.50 99 ASN A C 1
ATOM 794 O O . ASN A 1 99 ? 8.917 -8.773 -8.710 1.00 83.50 99 ASN A O 1
ATOM 798 N N . ILE A 1 100 ? 10.388 -7.115 -9.120 1.00 82.12 100 ILE A N 1
ATOM 799 C CA . ILE A 1 100 ? 10.209 -7.042 -10.569 1.00 82.12 100 ILE A CA 1
ATOM 800 C C . ILE A 1 100 ? 11.607 -7.261 -11.141 1.00 82.12 100 ILE A C 1
ATOM 802 O O . ILE A 1 100 ? 12.509 -6.516 -10.739 1.00 82.12 100 ILE A O 1
ATOM 806 N N . PRO A 1 101 ? 11.813 -8.236 -12.040 1.00 77.62 101 PRO A N 1
ATOM 807 C CA . PRO A 1 101 ? 13.132 -8.511 -12.588 1.00 77.62 101 PRO A CA 1
ATOM 808 C C . PRO A 1 101 ? 13.811 -7.254 -13.134 1.00 77.62 101 PRO A C 1
ATOM 810 O O . PRO A 1 101 ? 13.185 -6.427 -13.800 1.00 77.62 101 PRO A O 1
ATOM 813 N N . LEU A 1 102 ? 15.107 -7.086 -12.851 1.00 74.69 102 LEU A N 1
ATOM 814 C CA . LEU A 1 102 ? 15.842 -5.887 -13.264 1.00 74.69 102 LEU A CA 1
ATOM 815 C C . LEU A 1 102 ? 15.851 -5.704 -14.786 1.00 74.69 102 LEU A C 1
ATOM 817 O O . LEU A 1 102 ? 15.795 -4.567 -15.246 1.00 74.69 102 LEU A O 1
ATOM 821 N N . GLY A 1 103 ? 15.873 -6.795 -15.561 1.00 71.62 103 GLY A N 1
ATOM 822 C CA . GLY A 1 103 ? 15.756 -6.735 -17.021 1.00 71.62 103 GLY A CA 1
ATOM 823 C C . GLY A 1 103 ? 14.495 -5.985 -17.456 1.00 71.62 103 GLY A C 1
ATOM 824 O O . GLY A 1 103 ? 14.578 -5.012 -18.205 1.00 71.62 103 GLY A O 1
ATOM 825 N N . ASP A 1 104 ? 13.345 -6.350 -16.891 1.00 74.94 104 ASP A N 1
ATOM 826 C CA . ASP A 1 104 ? 12.069 -5.686 -17.175 1.00 74.94 104 ASP A CA 1
ATOM 827 C C . ASP A 1 104 ? 12.076 -4.222 -16.727 1.00 74.94 104 ASP A C 1
ATOM 829 O O . ASP A 1 104 ? 11.559 -3.347 -17.425 1.00 74.94 104 ASP A O 1
ATOM 833 N N . GLN A 1 105 ? 12.717 -3.924 -15.593 1.00 83.81 105 GLN A N 1
ATOM 834 C CA . GLN A 1 105 ? 12.868 -2.545 -15.131 1.00 83.81 105 GLN A CA 1
ATOM 835 C C . GLN A 1 105 ? 13.716 -1.692 -16.089 1.00 83.81 105 GLN A C 1
ATOM 837 O O . GLN A 1 105 ? 13.355 -0.543 -16.339 1.00 83.81 105 GLN A O 1
ATOM 842 N N . TYR A 1 106 ? 14.809 -2.232 -16.644 1.00 80.38 106 TYR A N 1
ATOM 843 C CA . TYR A 1 106 ? 15.680 -1.538 -17.608 1.00 80.38 106 TYR A CA 1
ATOM 844 C C . TYR A 1 106 ? 15.068 -1.421 -19.009 1.00 80.38 106 TYR A C 1
ATOM 846 O O . TYR A 1 106 ? 15.376 -0.473 -19.737 1.00 80.38 106 TYR A O 1
ATOM 854 N N . MET A 1 107 ? 14.158 -2.325 -19.375 1.00 76.62 107 MET A N 1
ATOM 855 C CA . MET A 1 107 ? 13.416 -2.260 -20.634 1.00 76.62 107 MET A CA 1
ATOM 856 C C . MET A 1 107 ? 12.574 -0.976 -20.739 1.00 76.62 107 MET A C 1
ATOM 858 O O . MET A 1 107 ? 12.502 -0.353 -21.801 1.00 76.62 107 MET A O 1
ATOM 862 N N . LEU A 1 108 ? 11.944 -0.560 -19.637 1.00 83.62 108 LEU A N 1
ATOM 863 C CA . LEU A 1 108 ? 11.033 0.584 -19.628 1.00 83.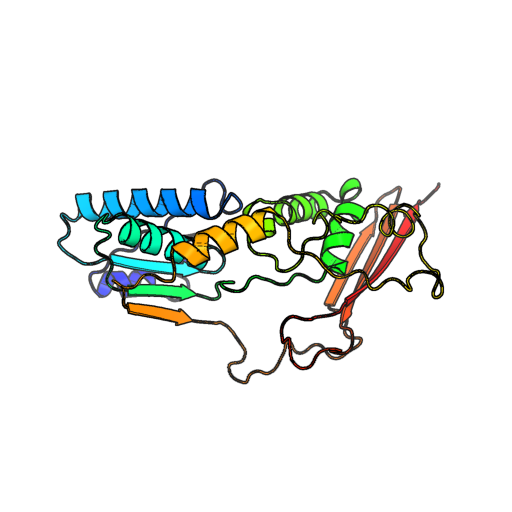62 108 LEU A CA 1
ATOM 864 C C . LEU A 1 108 ? 11.700 1.918 -20.014 1.00 83.62 108 LEU A C 1
ATOM 866 O O . LEU A 1 108 ? 11.200 2.565 -20.935 1.00 83.62 108 LEU A O 1
ATOM 870 N N . PRO A 1 109 ? 12.810 2.369 -19.390 1.00 83.25 109 PRO A N 1
ATOM 871 C CA . PRO A 1 109 ? 13.480 3.591 -19.823 1.00 83.25 109 PRO A CA 1
ATOM 872 C C . PRO A 1 109 ? 14.007 3.479 -21.258 1.00 83.25 109 PRO A C 1
ATOM 874 O O . PRO A 1 109 ? 13.874 4.449 -22.005 1.00 83.25 109 PRO A O 1
ATOM 877 N N . PHE A 1 110 ? 14.508 2.307 -21.672 1.00 78.81 110 PHE A N 1
ATOM 878 C CA . PHE A 1 110 ? 15.053 2.087 -23.016 1.00 78.81 110 PHE A CA 1
ATOM 879 C C . PHE A 1 110 ? 14.020 2.329 -24.130 1.00 78.81 110 PHE A C 1
ATOM 881 O O . PHE A 1 110 ? 14.318 3.014 -25.107 1.00 78.81 110 PHE A O 1
ATOM 888 N N . PHE A 1 111 ? 12.784 1.843 -23.967 1.00 77.75 111 PHE A N 1
ATOM 889 C CA . PHE A 1 111 ? 11.723 1.992 -24.977 1.00 77.75 111 PHE A CA 1
ATOM 890 C C . PHE A 1 111 ? 10.739 3.143 -24.707 1.00 77.75 111 PHE A C 1
ATOM 892 O O . PHE A 1 111 ? 9.779 3.336 -25.456 1.00 77.75 111 PHE A O 1
ATOM 899 N N . SER A 1 112 ? 10.959 3.938 -23.657 1.00 82.19 112 SER A N 1
ATOM 900 C CA . SER A 1 112 ? 10.040 5.018 -23.267 1.00 82.19 112 SER A CA 1
ATOM 901 C C . SER A 1 112 ? 9.870 6.107 -24.333 1.00 82.19 112 SER A C 1
ATOM 903 O O . SER A 1 112 ? 8.798 6.697 -24.437 1.00 82.19 112 SER A O 1
ATOM 905 N N . GLY A 1 113 ? 10.876 6.358 -25.174 1.00 82.25 113 GLY A N 1
ATOM 906 C CA . GLY A 1 113 ? 10.759 7.318 -26.279 1.00 82.25 113 GLY A CA 1
ATOM 907 C C . GLY A 1 113 ? 9.752 6.903 -27.358 1.00 82.25 113 GLY A C 1
ATOM 908 O O . GLY A 1 113 ? 9.221 7.757 -28.060 1.00 82.25 113 GLY A O 1
ATOM 909 N N . GLU A 1 114 ? 9.445 5.609 -27.450 1.00 80.62 114 GLU A N 1
ATOM 910 C CA . GLU A 1 114 ? 8.800 5.014 -28.624 1.00 80.62 114 GLU A CA 1
ATOM 911 C C . GLU A 1 114 ? 7.353 4.571 -28.360 1.00 80.62 114 GLU A C 1
ATOM 913 O O . GLU A 1 114 ? 6.561 4.411 -29.284 1.00 80.62 114 GLU A O 1
ATOM 918 N N . SER A 1 115 ? 6.965 4.389 -27.092 1.00 81.50 115 SER A N 1
ATOM 919 C CA . SER A 1 115 ? 5.622 3.930 -26.730 1.00 81.50 115 SER A CA 1
ATOM 920 C C . SER A 1 115 ? 5.032 4.708 -25.559 1.00 81.50 115 SER A C 1
ATOM 922 O O . SER A 1 115 ? 5.622 4.833 -24.486 1.00 81.50 115 SER A O 1
ATOM 924 N N . ALA A 1 116 ? 3.813 5.225 -25.751 1.00 87.25 116 ALA A N 1
ATOM 925 C CA . ALA A 1 116 ? 3.042 5.861 -24.681 1.00 87.25 116 ALA A CA 1
ATOM 926 C C . ALA A 1 116 ? 2.737 4.888 -23.531 1.00 87.25 116 ALA A C 1
ATOM 928 O O . ALA A 1 116 ? 2.827 5.274 -22.370 1.00 87.25 116 ALA A O 1
ATOM 929 N N . GLU A 1 117 ? 2.456 3.624 -23.847 1.00 84.06 117 GLU A N 1
ATOM 930 C CA . GLU A 1 117 ? 2.204 2.585 -22.849 1.00 84.06 117 GLU A CA 1
ATOM 931 C C . GLU A 1 117 ? 3.449 2.319 -21.990 1.00 84.06 117 GLU A C 1
ATOM 933 O O . GLU A 1 117 ? 3.368 2.318 -20.761 1.00 84.06 117 GLU A O 1
ATOM 938 N N . VAL A 1 118 ? 4.622 2.187 -22.621 1.00 82.69 118 VAL A N 1
ATOM 939 C CA . VAL A 1 118 ? 5.898 2.021 -21.906 1.00 8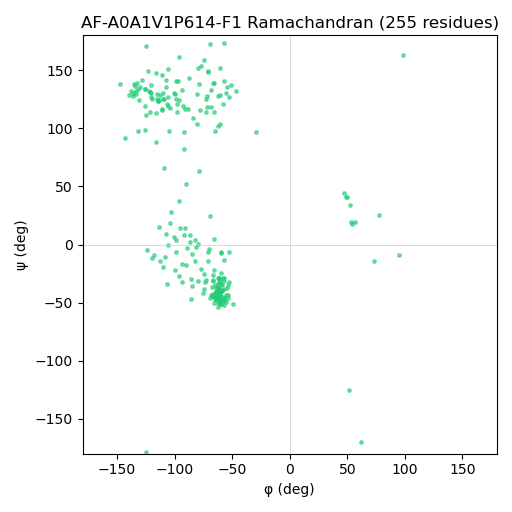2.69 118 VAL A CA 1
ATOM 940 C C . VAL A 1 118 ? 6.181 3.228 -21.008 1.00 82.69 118 VAL A C 1
ATOM 942 O O . VAL A 1 118 ? 6.612 3.047 -19.870 1.00 82.69 118 VAL A O 1
ATOM 945 N N . ARG A 1 119 ? 5.873 4.456 -21.453 1.00 88.38 119 ARG A N 1
ATOM 946 C CA . ARG A 1 119 ? 5.978 5.661 -20.603 1.00 88.38 119 ARG A CA 1
ATOM 947 C C . ARG A 1 119 ? 5.065 5.602 -19.386 1.00 88.38 119 ARG A C 1
ATOM 949 O O . ARG A 1 119 ? 5.494 5.981 -18.299 1.00 88.38 119 ARG A O 1
ATOM 956 N N . THR A 1 120 ? 3.835 5.116 -19.536 1.00 89.94 120 THR A N 1
ATOM 957 C CA . THR A 1 120 ? 2.916 4.938 -18.404 1.00 89.94 120 THR A CA 1
ATOM 958 C C . THR A 1 120 ? 3.461 3.925 -17.397 1.00 89.94 120 THR A C 1
ATOM 960 O O . THR A 1 120 ? 3.478 4.210 -16.197 1.00 89.94 120 THR A O 1
ATOM 963 N N . TRP A 1 121 ? 3.956 2.774 -17.859 1.00 88.50 121 TRP A N 1
ATOM 964 C CA . TRP A 1 121 ? 4.575 1.773 -16.984 1.00 88.50 121 TRP A CA 1
ATOM 965 C C . TRP A 1 121 ? 5.848 2.287 -16.316 1.00 88.50 121 TRP A C 1
ATOM 967 O O . TRP A 1 121 ? 6.022 2.082 -15.116 1.00 88.50 121 TRP A O 1
ATOM 977 N N . LEU A 1 122 ? 6.692 3.022 -17.044 1.00 91.44 122 LEU A N 1
ATOM 978 C CA . LEU A 1 122 ? 7.875 3.675 -16.488 1.00 91.44 122 LEU A CA 1
ATOM 979 C C . LEU A 1 122 ? 7.501 4.677 -15.389 1.00 91.44 122 LEU A C 1
ATOM 981 O O . LEU A 1 122 ? 8.182 4.746 -14.367 1.00 91.44 122 LEU A O 1
ATOM 985 N N . GLY A 1 123 ? 6.417 5.436 -15.579 1.00 93.25 123 GLY A N 1
ATOM 986 C CA . GLY A 1 123 ? 5.880 6.342 -14.563 1.00 93.25 123 GLY A CA 1
ATOM 987 C C . GLY A 1 123 ? 5.466 5.601 -13.290 1.00 93.25 123 GLY A C 1
ATOM 988 O O . GLY A 1 123 ? 5.842 6.010 -12.194 1.00 93.25 123 GLY A O 1
ATOM 989 N N . ARG A 1 124 ? 4.773 4.462 -13.428 1.00 92.69 124 ARG A N 1
ATOM 990 C CA . ARG A 1 124 ? 4.389 3.606 -12.290 1.00 92.69 124 ARG A CA 1
ATOM 991 C C . ARG A 1 124 ? 5.597 2.993 -11.590 1.00 92.69 124 ARG A C 1
ATOM 993 O O . ARG A 1 124 ? 5.649 3.024 -10.363 1.00 92.69 124 ARG A O 1
ATOM 1000 N N . LEU A 1 125 ? 6.571 2.485 -12.347 1.00 93.06 125 LEU A N 1
ATOM 1001 C CA . LEU A 1 125 ? 7.812 1.940 -11.794 1.00 93.06 125 LEU A CA 1
ATOM 1002 C C . LEU A 1 125 ? 8.577 3.010 -11.000 1.00 93.06 125 LEU A C 1
ATOM 1004 O O . LEU A 1 125 ? 9.074 2.735 -9.916 1.00 93.06 125 LEU A O 1
ATOM 1008 N N . ASN A 1 126 ? 8.600 4.250 -11.493 1.00 94.81 126 ASN A N 1
ATOM 1009 C CA . ASN A 1 126 ? 9.287 5.362 -10.839 1.00 94.81 126 ASN A CA 1
ATOM 1010 C C . ASN A 1 126 ? 8.522 6.033 -9.697 1.00 94.81 126 ASN A C 1
ATOM 1012 O O . ASN A 1 126 ? 9.073 6.957 -9.081 1.00 94.81 126 ASN A O 1
ATOM 1016 N N . SER A 1 127 ? 7.295 5.593 -9.423 1.00 96.50 127 SER A N 1
ATOM 1017 C CA . SER A 1 127 ? 6.475 6.136 -8.345 1.00 96.50 127 SER A CA 1
ATOM 1018 C C . SER A 1 127 ? 7.140 5.951 -6.972 1.00 96.50 127 SER A C 1
ATOM 1020 O O . SER A 1 127 ? 7.911 5.000 -6.775 1.00 96.50 127 SER A O 1
ATOM 1022 N N . PRO A 1 128 ? 6.855 6.833 -5.995 1.00 97.06 128 PRO A N 1
ATOM 1023 C CA . PRO A 1 128 ? 7.349 6.671 -4.632 1.00 97.06 128 PRO A CA 1
ATOM 1024 C C . PRO A 1 128 ? 7.017 5.297 -4.034 1.00 97.06 128 PRO A C 1
ATOM 1026 O O . PRO A 1 128 ? 7.916 4.635 -3.512 1.00 97.06 128 PRO A O 1
ATOM 1029 N N . ALA A 1 129 ? 5.773 4.824 -4.177 1.00 95.94 129 ALA A N 1
ATOM 1030 C CA . ALA A 1 129 ? 5.351 3.526 -3.656 1.00 95.94 129 ALA A CA 1
ATOM 1031 C C . ALA A 1 129 ? 6.138 2.362 -4.272 1.00 95.94 129 ALA A C 1
ATOM 1033 O O . ALA A 1 129 ? 6.585 1.471 -3.548 1.00 95.94 129 ALA A O 1
ATOM 1034 N N . ALA A 1 130 ? 6.348 2.361 -5.593 1.00 95.25 130 ALA A N 1
ATOM 1035 C CA . ALA A 1 130 ? 7.115 1.307 -6.255 1.00 95.25 130 ALA A CA 1
ATOM 1036 C C . ALA A 1 130 ? 8.567 1.281 -5.757 1.00 95.25 130 ALA A C 1
ATOM 1038 O O . ALA A 1 130 ? 9.059 0.227 -5.356 1.00 95.25 130 ALA A O 1
ATOM 1039 N N . LYS A 1 131 ? 9.220 2.445 -5.663 1.00 95.50 131 LYS A N 1
ATOM 1040 C CA . LYS A 1 131 ? 10.580 2.571 -5.109 1.00 95.50 131 LYS A CA 1
ATOM 1041 C C . LYS A 1 131 ? 10.680 2.135 -3.650 1.00 95.50 131 LYS A C 1
ATOM 1043 O O . LYS A 1 131 ? 11.724 1.637 -3.244 1.00 95.50 131 LYS A O 1
ATOM 1048 N N . GLN A 1 132 ? 9.623 2.322 -2.865 1.00 96.25 132 GLN A N 1
ATOM 1049 C CA . GLN A 1 132 ? 9.540 1.868 -1.478 1.00 96.25 132 GLN A CA 1
ATOM 1050 C C . GLN A 1 132 ? 9.341 0.347 -1.356 1.00 96.25 132 GLN A C 1
ATOM 1052 O O . GLN A 1 132 ? 9.906 -0.298 -0.464 1.00 96.25 132 GLN A O 1
ATOM 1057 N N . MET A 1 133 ? 8.546 -0.240 -2.252 1.00 95.44 133 MET A N 1
ATOM 1058 C CA . MET A 1 133 ? 8.194 -1.659 -2.211 1.00 95.44 133 MET A CA 1
ATOM 1059 C C . MET A 1 133 ? 9.228 -2.558 -2.884 1.00 95.44 133 MET A C 1
ATOM 1061 O O . MET A 1 133 ? 9.434 -3.673 -2.412 1.00 95.44 133 MET A O 1
ATOM 1065 N N . LEU A 1 134 ? 9.867 -2.121 -3.966 1.00 92.69 134 LEU A N 1
ATOM 1066 C CA . LEU A 1 134 ? 10.748 -2.987 -4.742 1.00 92.69 134 LEU A CA 1
ATOM 1067 C C . LEU A 1 134 ? 12.053 -3.280 -4.005 1.00 92.69 134 LEU A C 1
ATOM 1069 O O . LEU A 1 134 ? 12.750 -2.364 -3.568 1.00 92.69 134 LEU A O 1
ATOM 1073 N N . VAL A 1 135 ? 12.391 -4.567 -3.890 1.00 89.44 135 VAL A N 1
ATOM 1074 C CA . VAL A 1 135 ? 13.644 -5.026 -3.269 1.00 89.44 135 VAL A CA 1
ATOM 1075 C C . VAL A 1 135 ? 14.845 -4.429 -4.001 1.00 89.44 135 VAL A C 1
ATOM 1077 O O . VAL A 1 135 ? 15.773 -3.947 -3.352 1.00 89.44 135 VAL A O 1
ATOM 1080 N N . TYR A 1 136 ? 14.767 -4.372 -5.332 1.00 86.19 136 TYR A N 1
ATOM 1081 C CA . TYR A 1 136 ? 15.756 -3.753 -6.206 1.00 86.19 136 TYR A CA 1
ATOM 1082 C C . TYR A 1 136 ? 15.083 -2.771 -7.155 1.00 86.19 136 TYR A C 1
ATOM 1084 O O . TYR A 1 136 ? 14.002 -3.054 -7.672 1.00 86.19 136 TYR A O 1
ATOM 1092 N N . HIS A 1 137 ? 15.732 -1.637 -7.414 1.00 88.44 137 HIS A N 1
ATOM 1093 C CA . HIS A 1 137 ? 15.223 -0.646 -8.358 1.00 88.44 137 HIS A CA 1
ATOM 1094 C C . HIS A 1 137 ? 16.317 -0.201 -9.328 1.00 88.44 137 HIS A C 1
ATOM 1096 O O . HIS A 1 137 ? 17.411 0.150 -8.889 1.00 88.44 137 HIS A O 1
ATOM 1102 N N . TYR A 1 138 ? 16.016 -0.135 -10.628 1.00 84.69 138 TYR A N 1
ATOM 1103 C CA . TYR A 1 138 ? 16.998 0.227 -11.666 1.00 84.69 138 TYR A CA 1
ATOM 1104 C C . TYR A 1 138 ? 17.659 1.600 -11.439 1.00 84.69 138 TYR A C 1
ATOM 1106 O O . TYR A 1 138 ? 18.794 1.832 -11.850 1.00 84.69 138 TYR A O 1
ATOM 1114 N N . SER A 1 139 ? 16.937 2.516 -10.782 1.00 86.69 139 SER A N 1
ATOM 1115 C CA . SER A 1 139 ? 17.404 3.870 -10.460 1.00 86.69 139 SER A CA 1
ATOM 1116 C C . SER A 1 139 ? 18.078 3.989 -9.086 1.00 86.69 139 SER A C 1
ATOM 1118 O O . SER A 1 139 ? 18.282 5.108 -8.617 1.00 86.69 139 SER A O 1
ATOM 1120 N N . ALA A 1 140 ? 18.340 2.882 -8.386 1.00 83.81 140 ALA A N 1
ATOM 1121 C CA . ALA A 1 140 ? 19.024 2.929 -7.099 1.00 83.81 140 ALA A CA 1
ATOM 1122 C C . ALA A 1 140 ? 20.439 3.503 -7.274 1.00 83.81 140 ALA A C 1
ATOM 1124 O O . ALA A 1 140 ? 21.214 3.044 -8.115 1.00 83.81 140 ALA A O 1
ATOM 1125 N N . SER A 1 141 ? 20.777 4.518 -6.474 1.00 67.62 141 SER A N 1
ATOM 1126 C CA . SER A 1 141 ? 22.082 5.172 -6.533 1.00 67.62 141 SER A CA 1
ATOM 1127 C C . SER A 1 141 ? 23.207 4.164 -6.300 1.00 67.62 141 SER A C 1
ATOM 1129 O O . SER A 1 141 ? 23.306 3.533 -5.243 1.00 67.62 141 SER A O 1
ATOM 1131 N N . VAL A 1 142 ? 24.106 4.037 -7.275 1.00 56.19 142 VAL A N 1
ATOM 1132 C CA . VAL A 1 142 ? 25.352 3.299 -7.088 1.00 56.19 142 VAL A CA 1
ATOM 1133 C C . VAL A 1 142 ? 26.310 4.234 -6.356 1.00 56.19 142 VAL A C 1
ATOM 1135 O O . VAL A 1 142 ? 26.863 5.157 -6.942 1.00 56.19 142 VAL A O 1
ATOM 1138 N N . THR A 1 143 ? 26.507 4.003 -5.058 1.00 47.00 143 THR A N 1
ATOM 1139 C CA . THR A 1 143 ? 27.507 4.718 -4.239 1.00 47.00 143 THR A CA 1
ATOM 1140 C C . THR A 1 143 ? 28.952 4.548 -4.727 1.00 47.00 143 THR A C 1
ATOM 1142 O O . THR A 1 143 ? 29.836 5.237 -4.236 1.00 47.00 143 THR A O 1
ATOM 1145 N N . ASP A 1 144 ? 29.185 3.685 -5.720 1.00 46.41 144 ASP A N 1
ATOM 1146 C CA . ASP A 1 144 ? 30.486 3.438 -6.336 1.00 46.41 144 ASP A CA 1
ATOM 1147 C C . ASP A 1 144 ? 30.472 3.861 -7.822 1.00 46.41 144 ASP A C 1
ATOM 1149 O O . ASP A 1 144 ? 30.100 3.113 -8.736 1.00 46.41 144 ASP A O 1
ATOM 1153 N N . GLN A 1 145 ? 30.791 5.135 -8.070 1.00 43.50 145 GLN A N 1
ATOM 1154 C CA . GLN A 1 145 ? 30.783 5.737 -9.414 1.00 43.50 145 GLN A CA 1
ATOM 1155 C C . GLN A 1 145 ? 31.928 5.241 -10.315 1.00 43.50 145 GLN A C 1
ATOM 1157 O O . GLN A 1 145 ? 31.891 5.454 -11.528 1.00 43.50 145 GLN A O 1
ATOM 1162 N N . THR A 1 146 ? 32.945 4.583 -9.759 1.00 42.12 146 THR A N 1
ATOM 1163 C CA . THR A 1 146 ? 34.107 4.077 -10.509 1.00 42.12 146 THR A CA 1
ATOM 1164 C C . THR A 1 146 ? 33.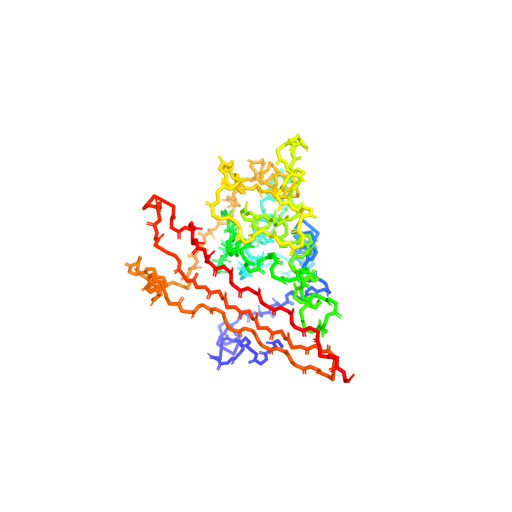813 2.760 -11.230 1.00 42.12 146 THR A C 1
ATOM 1166 O O . THR A 1 146 ? 34.317 2.565 -12.333 1.00 42.12 146 THR A O 1
ATOM 1169 N N . ALA A 1 147 ? 32.939 1.898 -10.695 1.00 44.84 147 ALA A N 1
ATOM 1170 C CA . ALA A 1 147 ? 32.526 0.648 -11.351 1.00 44.84 147 ALA A CA 1
ATOM 1171 C C . ALA A 1 147 ? 31.354 0.829 -12.343 1.00 44.84 147 ALA A C 1
ATOM 1173 O O . ALA A 1 147 ? 31.255 0.122 -13.345 1.00 44.84 147 ALA A O 1
ATOM 1174 N N . SER A 1 148 ? 30.471 1.801 -12.098 1.00 42.88 148 SER A N 1
ATOM 1175 C CA . SER A 1 148 ? 29.218 1.989 -12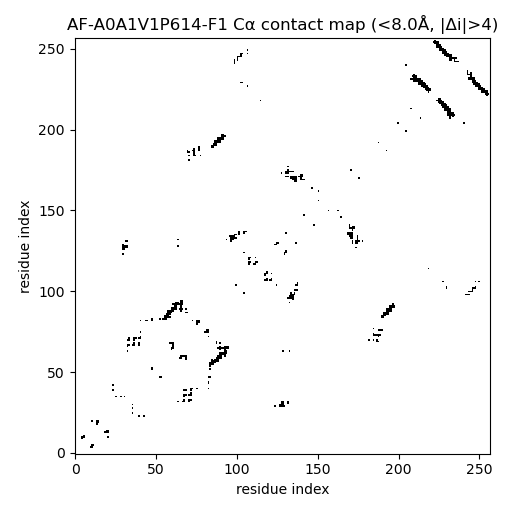.853 1.00 42.88 148 SER A CA 1
ATOM 1176 C C . SER A 1 148 ? 29.365 2.738 -14.184 1.00 42.88 148 SER A C 1
ATOM 1178 O O . SER A 1 148 ? 28.465 2.682 -15.022 1.00 42.88 148 SER A O 1
ATOM 1180 N N . ARG A 1 149 ? 30.496 3.407 -14.438 1.00 41.06 149 ARG A N 1
ATOM 1181 C CA . ARG A 1 149 ? 30.695 4.171 -15.685 1.00 41.06 149 ARG A CA 1
ATOM 1182 C C . ARG A 1 149 ? 31.015 3.321 -16.917 1.00 41.06 149 ARG A C 1
ATOM 1184 O O . ARG A 1 149 ? 30.759 3.783 -18.029 1.00 41.06 149 ARG A O 1
ATOM 1191 N N . ASN A 1 150 ? 31.501 2.090 -16.740 1.00 41.25 150 ASN A N 1
ATOM 1192 C CA . ASN A 1 150 ? 31.975 1.272 -17.863 1.00 41.25 150 ASN A CA 1
ATOM 1193 C C . ASN A 1 150 ? 30.917 0.371 -18.517 1.00 41.25 150 ASN A C 1
ATOM 1195 O O . ASN A 1 150 ? 31.135 -0.045 -19.648 1.00 41.25 150 ASN A O 1
ATOM 1199 N N . CYS A 1 151 ? 29.781 0.086 -17.869 1.00 44.38 151 CYS A N 1
ATOM 1200 C CA . CYS A 1 151 ? 28.775 -0.835 -18.434 1.00 44.38 151 CYS A CA 1
ATOM 1201 C C . CYS A 1 151 ? 27.450 -0.165 -18.836 1.00 44.38 151 CYS A C 1
ATOM 1203 O O . CYS A 1 151 ? 26.659 -0.774 -19.544 1.00 44.38 151 CYS A O 1
ATOM 1205 N N . ILE A 1 152 ? 27.192 1.075 -18.399 1.00 44.09 152 ILE A N 1
ATOM 1206 C CA . ILE A 1 152 ? 25.877 1.735 -18.554 1.00 44.09 152 ILE A CA 1
ATOM 1207 C C . ILE A 1 152 ? 25.913 2.862 -19.610 1.00 44.09 152 ILE A C 1
ATOM 1209 O O . ILE A 1 152 ? 24.874 3.369 -20.014 1.00 44.09 152 ILE A O 1
ATOM 1213 N N . SER A 1 153 ? 27.100 3.266 -20.081 1.00 41.91 153 SER A N 1
ATOM 1214 C CA . SER A 1 153 ? 27.262 4.361 -21.058 1.00 41.91 153 SER A CA 1
ATOM 1215 C C . SER A 1 153 ? 27.450 3.900 -22.507 1.00 41.91 153 SER A C 1
ATOM 1217 O O . SER A 1 153 ? 27.456 4.729 -23.415 1.00 41.91 153 SER A O 1
ATOM 1219 N N . SER A 1 154 ? 27.583 2.594 -22.744 1.00 38.16 154 SER A N 1
ATOM 1220 C CA . SER A 1 154 ? 27.718 2.042 -24.089 1.00 38.16 154 SER A CA 1
ATOM 1221 C C . SER A 1 154 ? 26.366 1.539 -24.577 1.00 38.16 154 SER A C 1
ATOM 1223 O O . SER A 1 154 ? 25.847 0.545 -24.077 1.00 38.16 154 SER A O 1
ATOM 1225 N N . THR A 1 155 ? 25.837 2.184 -25.615 1.00 41.28 155 THR A N 1
ATOM 1226 C CA . THR A 1 155 ? 24.687 1.754 -26.430 1.00 41.28 155 THR A CA 1
ATOM 1227 C C . THR A 1 155 ? 24.830 0.323 -26.992 1.00 41.28 155 THR A C 1
ATOM 1229 O O . THR A 1 155 ? 23.882 -0.214 -27.551 1.00 41.28 155 THR A O 1
ATOM 1232 N N . TYR A 1 156 ? 25.983 -0.333 -26.819 1.00 36.94 156 TYR A N 1
ATOM 1233 C CA . TYR A 1 156 ? 26.241 -1.707 -27.239 1.00 36.94 156 TYR A CA 1
ATOM 1234 C C . TYR A 1 156 ? 27.125 -2.429 -26.211 1.00 36.94 156 TYR A C 1
ATOM 1236 O O . TYR A 1 156 ? 28.351 -2.418 -26.309 1.00 36.94 156 TYR A O 1
ATOM 1244 N N . CYS A 1 157 ? 26.526 -3.103 -25.230 1.00 35.94 157 CYS A N 1
ATOM 1245 C CA . CYS A 1 157 ? 27.229 -4.105 -24.420 1.00 35.94 157 CYS A CA 1
ATOM 1246 C C . CYS A 1 157 ? 26.727 -5.513 -24.774 1.00 35.94 157 CYS A C 1
ATOM 1248 O O . CYS A 1 157 ? 26.142 -6.210 -23.959 1.00 35.94 157 CYS A O 1
ATOM 1250 N N . PHE A 1 158 ? 27.001 -5.935 -26.014 1.00 36.50 158 PHE A N 1
ATOM 1251 C CA . PHE A 1 158 ? 26.910 -7.328 -26.483 1.00 36.50 158 PHE A CA 1
ATOM 1252 C C . PHE A 1 158 ? 28.287 -8.024 -26.431 1.00 36.50 158 PHE A C 1
ATOM 1254 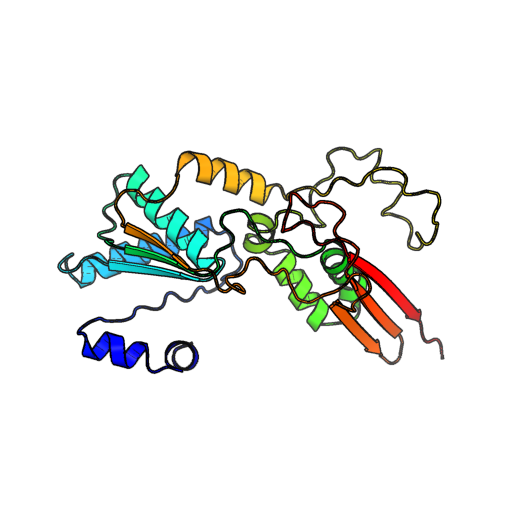O O . PHE A 1 158 ? 28.655 -8.771 -27.332 1.00 36.50 158 PHE A O 1
ATOM 1261 N N . SER A 1 159 ? 29.100 -7.744 -25.407 1.00 35.34 159 SER A N 1
ATOM 1262 C CA . SER A 1 159 ? 30.399 -8.404 -25.224 1.00 35.34 159 SER A CA 1
ATOM 1263 C C . SER A 1 159 ? 30.350 -9.308 -24.002 1.00 35.34 159 SER A C 1
ATOM 1265 O O . SER A 1 159 ? 30.229 -8.837 -22.872 1.00 35.34 159 SER A O 1
ATOM 1267 N N . THR A 1 160 ? 30.492 -10.611 -24.232 1.00 36.41 160 THR A N 1
ATOM 1268 C CA . THR A 1 160 ? 30.536 -11.675 -23.217 1.00 36.41 160 THR A CA 1
ATOM 1269 C C . THR A 1 160 ? 31.764 -11.613 -22.298 1.00 36.41 160 THR A C 1
ATOM 1271 O O . THR A 1 160 ? 31.950 -12.512 -21.486 1.00 36.41 160 THR A O 1
ATOM 1274 N N . THR A 1 161 ? 32.619 -10.587 -22.410 1.00 36.81 161 THR A N 1
ATOM 1275 C CA . THR A 1 161 ? 33.954 -10.593 -21.786 1.00 36.81 161 THR A CA 1
ATOM 1276 C C . THR A 1 161 ? 34.231 -9.402 -20.852 1.00 36.81 161 THR A C 1
ATOM 1278 O O . THR A 1 161 ? 35.274 -9.392 -20.208 1.00 36.81 161 THR A O 1
ATOM 1281 N N . ILE A 1 162 ? 33.340 -8.401 -20.723 1.00 39.34 162 ILE A N 1
ATOM 1282 C CA . ILE A 1 162 ? 33.624 -7.174 -19.926 1.00 39.34 162 ILE A CA 1
ATOM 1283 C C . ILE A 1 162 ? 32.681 -6.949 -18.724 1.00 39.34 162 ILE A C 1
ATOM 1285 O O . ILE A 1 162 ? 32.996 -6.152 -17.844 1.00 39.34 162 ILE A O 1
ATOM 1289 N N . CYS A 1 163 ? 31.597 -7.707 -18.561 1.00 43.28 163 CYS A N 1
ATOM 1290 C CA . CYS A 1 163 ? 30.728 -7.584 -17.379 1.00 43.28 163 CYS A CA 1
ATOM 1291 C C . CYS A 1 163 ? 31.160 -8.522 -16.235 1.00 43.28 163 CYS A C 1
ATOM 1293 O O . CYS A 1 163 ? 30.357 -9.286 -15.717 1.00 43.28 163 CYS A O 1
ATOM 1295 N N . ASN A 1 164 ? 32.439 -8.485 -15.845 1.00 35.94 164 ASN A N 1
ATOM 1296 C CA . ASN A 1 164 ? 32.985 -9.297 -14.743 1.00 35.94 164 ASN A CA 1
ATOM 1297 C C . ASN A 1 164 ? 32.929 -8.596 -13.373 1.00 35.94 164 ASN A C 1
ATOM 1299 O O . ASN A 1 164 ? 33.581 -9.028 -12.423 1.00 35.94 164 ASN A O 1
ATOM 1303 N N . TYR A 1 165 ? 32.161 -7.511 -13.252 1.00 38.50 165 TYR A N 1
ATOM 1304 C CA . TYR A 1 165 ? 31.832 -6.938 -11.952 1.00 38.50 165 TYR A CA 1
ATOM 1305 C C . TYR A 1 165 ? 30.447 -7.454 -11.560 1.00 38.50 165 TYR A C 1
ATOM 1307 O O . TYR A 1 165 ? 29.511 -7.216 -12.327 1.00 38.50 165 TYR A O 1
ATOM 1315 N N . PRO A 1 166 ? 30.274 -8.151 -10.421 1.00 46.28 166 PRO A N 1
ATOM 1316 C CA . PRO A 1 166 ? 28.944 -8.511 -9.962 1.00 46.28 166 PRO A CA 1
ATOM 1317 C C . PRO A 1 166 ? 28.212 -7.197 -9.692 1.00 46.28 166 PRO A C 1
ATOM 1319 O O . PRO A 1 166 ? 28.476 -6.513 -8.704 1.00 46.28 166 PRO A O 1
ATOM 1322 N N . TYR A 1 167 ? 27.345 -6.783 -10.616 1.00 52.84 167 TYR A N 1
ATOM 1323 C CA . TYR A 1 167 ? 26.420 -5.695 -10.357 1.00 52.84 167 TYR A CA 1
ATOM 1324 C C . TYR A 1 167 ? 25.498 -6.197 -9.255 1.00 52.84 167 TYR A C 1
ATOM 1326 O O . TYR A 1 167 ? 24.587 -6.971 -9.520 1.00 52.84 167 TYR A O 1
ATOM 1334 N N . ILE A 1 168 ? 25.797 -5.828 -8.008 1.00 56.25 168 ILE A N 1
ATOM 1335 C CA . ILE A 1 168 ? 24.970 -6.185 -6.861 1.00 56.25 168 ILE A CA 1
ATOM 1336 C C . ILE A 1 168 ? 23.705 -5.329 -6.966 1.00 56.25 168 ILE A C 1
ATOM 1338 O O . ILE A 1 168 ? 23.810 -4.102 -6.838 1.00 56.25 168 ILE A O 1
ATOM 1342 N N . PRO A 1 169 ? 22.525 -5.930 -7.196 1.00 65.00 169 PRO A N 1
ATOM 1343 C CA . PRO A 1 169 ? 21.268 -5.199 -7.218 1.00 65.00 169 PRO A CA 1
ATOM 1344 C C . PRO A 1 169 ? 21.077 -4.427 -5.906 1.00 65.00 169 PRO A C 1
ATOM 1346 O O . PRO A 1 169 ? 21.237 -4.989 -4.820 1.00 65.00 169 PRO A O 1
ATOM 1349 N N . LYS A 1 170 ? 20.752 -3.130 -5.983 1.00 77.56 170 LYS A N 1
ATOM 1350 C CA . LYS A 1 170 ? 20.556 -2.272 -4.799 1.00 77.56 170 LYS A CA 1
ATOM 1351 C C . LYS A 1 170 ? 19.093 -1.870 -4.627 1.00 77.56 170 LYS A C 1
ATOM 1353 O O . LYS A 1 170 ? 18.375 -1.636 -5.601 1.00 77.56 170 LYS A O 1
ATOM 1358 N N . SER A 1 171 ? 18.672 -1.751 -3.371 1.00 86.31 171 SER A N 1
ATOM 1359 C CA . SER A 1 171 ? 17.406 -1.122 -3.000 1.00 86.31 171 SER A CA 1
ATOM 1360 C C . SER A 1 171 ? 17.469 0.390 -3.218 1.00 86.31 171 SER A C 1
ATOM 1362 O O . SER A 1 171 ? 18.519 1.022 -3.076 1.00 86.31 171 SER A O 1
ATOM 1364 N N . HIS A 1 172 ? 16.329 0.994 -3.552 1.00 91.81 172 HIS A N 1
ATOM 1365 C CA . HIS A 1 172 ? 16.218 2.448 -3.639 1.00 91.81 172 HIS A CA 1
ATOM 1366 C C . HIS A 1 172 ? 16.278 3.093 -2.240 1.00 91.81 172 HIS A C 1
ATOM 1368 O O . HIS A 1 172 ? 15.790 2.520 -1.268 1.00 91.81 172 HIS A O 1
ATOM 1374 N N . GLU A 1 173 ? 16.794 4.321 -2.125 1.00 92.19 173 GLU A N 1
ATOM 1375 C CA . GLU A 1 173 ? 16.904 5.044 -0.843 1.00 92.19 173 GLU A CA 1
ATOM 1376 C C . GLU A 1 173 ? 15.555 5.167 -0.112 1.00 92.19 173 GLU A C 1
ATOM 1378 O O . GLU A 1 173 ? 15.462 4.879 1.077 1.00 92.19 173 GLU A O 1
ATOM 1383 N N . LEU A 1 174 ? 14.481 5.488 -0.842 1.00 95.44 174 LEU A N 1
ATOM 1384 C CA . LEU A 1 174 ? 13.112 5.525 -0.301 1.00 95.44 174 LEU A CA 1
ATOM 1385 C C . LEU A 1 174 ? 12.675 4.226 0.394 1.00 95.44 174 LEU A C 1
ATOM 1387 O O . LEU A 1 174 ? 11.943 4.282 1.383 1.00 95.44 174 LEU A O 1
ATOM 1391 N N . ARG A 1 175 ? 13.111 3.061 -0.099 1.00 94.56 175 ARG A N 1
ATOM 1392 C CA . ARG A 1 175 ? 12.856 1.783 0.570 1.00 94.56 175 ARG A CA 1
ATOM 1393 C C . ARG A 1 175 ? 13.618 1.690 1.881 1.00 94.56 175 ARG A C 1
ATOM 1395 O O . ARG A 1 175 ? 13.038 1.259 2.870 1.00 94.56 175 ARG A O 1
ATOM 1402 N N . ASN A 1 176 ? 14.880 2.104 1.897 1.00 92.88 176 ASN A N 1
ATOM 1403 C CA . ASN A 1 176 ? 15.699 2.072 3.109 1.00 92.88 176 ASN A CA 1
ATOM 1404 C C . ASN A 1 176 ? 15.087 2.967 4.197 1.00 92.88 176 ASN A C 1
ATOM 1406 O O . ASN A 1 176 ? 14.956 2.526 5.334 1.00 92.88 176 ASN A O 1
ATOM 1410 N N . ILE A 1 177 ? 14.615 4.161 3.822 1.00 94.31 177 ILE A N 1
ATOM 1411 C CA . ILE A 1 177 ? 13.888 5.070 4.722 1.00 94.31 177 ILE A CA 1
ATOM 1412 C C . ILE A 1 177 ? 12.622 4.398 5.269 1.00 94.31 177 ILE A C 1
ATOM 1414 O O . ILE A 1 177 ? 12.409 4.384 6.478 1.00 94.31 177 ILE A O 1
ATOM 1418 N N . LEU A 1 178 ? 11.797 3.791 4.405 1.00 95.00 178 LEU A N 1
ATOM 1419 C CA . LEU A 1 178 ? 10.581 3.107 4.854 1.00 95.00 178 LEU A CA 1
ATOM 1420 C C . LEU A 1 178 ? 10.890 1.942 5.808 1.00 95.00 178 LEU A C 1
ATOM 1422 O O . LEU A 1 178 ? 10.191 1.765 6.803 1.00 95.00 178 LEU A O 1
ATOM 1426 N N . LEU A 1 179 ? 11.893 1.118 5.494 1.00 93.12 179 LEU A N 1
ATOM 1427 C CA . LEU A 1 179 ? 12.260 -0.032 6.322 1.00 93.12 179 LEU A CA 1
ATOM 1428 C C . LEU A 1 179 ? 12.754 0.407 7.701 1.00 93.12 179 LEU A C 1
ATOM 1430 O O . LEU A 1 179 ? 12.355 -0.201 8.694 1.00 93.12 179 LEU A O 1
ATOM 1434 N N . GLU A 1 180 ? 13.549 1.476 7.759 1.00 94.12 180 GLU A N 1
ATOM 1435 C CA . GLU A 1 180 ? 13.977 2.087 9.015 1.00 94.12 180 GLU A CA 1
ATOM 1436 C C . GLU A 1 180 ? 12.762 2.561 9.823 1.00 94.12 180 GLU A C 1
ATOM 1438 O O . GLU A 1 180 ? 12.583 2.148 10.967 1.00 94.12 180 GLU A O 1
ATOM 1443 N N . GLU A 1 181 ? 11.853 3.332 9.221 1.00 92.81 181 GLU A N 1
ATOM 1444 C CA . GLU A 1 181 ? 10.632 3.795 9.896 1.00 92.81 181 GLU A CA 1
ATOM 1445 C C . GLU A 1 181 ? 9.762 2.643 10.421 1.00 92.81 181 GLU A C 1
ATOM 1447 O O . GLU A 1 181 ? 9.327 2.661 11.576 1.00 92.81 181 GLU A O 1
ATOM 1452 N N . ILE A 1 182 ? 9.511 1.628 9.587 1.00 91.50 182 ILE A N 1
ATOM 1453 C CA . ILE A 1 182 ? 8.673 0.477 9.944 1.00 91.50 182 ILE A CA 1
ATOM 1454 C C . ILE A 1 182 ? 9.330 -0.367 11.044 1.00 91.50 182 ILE A C 1
ATOM 1456 O O . ILE A 1 182 ? 8.609 -0.944 11.864 1.00 91.50 182 ILE A O 1
ATOM 1460 N N . SER A 1 183 ? 10.664 -0.420 11.113 1.00 91.19 183 SER A N 1
ATOM 1461 C CA . SER A 1 183 ? 11.376 -1.118 12.192 1.00 91.19 183 SER A CA 1
ATOM 1462 C C . SER A 1 183 ? 11.050 -0.535 13.576 1.00 91.19 183 SER A C 1
ATOM 1464 O O . SER A 1 183 ? 10.938 -1.282 14.547 1.00 91.19 183 SER A O 1
ATOM 1466 N N . HIS A 1 184 ? 10.773 0.774 13.641 1.00 91.25 184 HIS A N 1
ATOM 1467 C CA . HIS A 1 184 ? 10.376 1.488 14.860 1.00 91.25 184 HIS A CA 1
ATOM 1468 C C . HIS A 1 184 ? 8.860 1.511 15.112 1.00 91.25 184 HIS A C 1
ATOM 1470 O O . HIS A 1 184 ? 8.424 2.101 16.108 1.00 91.25 184 HIS A O 1
ATOM 1476 N N . LEU A 1 185 ? 8.046 0.961 14.205 1.00 90.00 185 LEU A N 1
ATOM 1477 C CA . LEU A 1 185 ? 6.581 0.874 14.318 1.00 90.00 185 LEU A CA 1
ATOM 1478 C C . LEU A 1 185 ? 6.100 -0.552 14.620 1.00 90.00 185 LEU A C 1
ATOM 1480 O O . LEU A 1 185 ? 5.132 -0.709 15.359 1.00 90.00 185 LEU A O 1
ATOM 1484 N N . ASP A 1 186 ? 6.790 -1.571 14.093 1.00 87.38 186 ASP A N 1
ATOM 1485 C CA . ASP A 1 186 ? 6.390 -2.985 14.158 1.00 87.38 186 ASP A CA 1
ATOM 1486 C C . ASP A 1 186 ? 5.030 -3.252 13.452 1.00 87.38 186 ASP A C 1
ATOM 1488 O O . ASP A 1 186 ? 4.539 -2.440 12.661 1.00 87.38 186 ASP A O 1
ATOM 1492 N N . PHE A 1 187 ? 4.449 -4.442 13.610 1.00 93.56 187 PHE A N 1
ATOM 1493 C CA . PHE A 1 187 ? 3.041 -4.704 13.282 1.00 93.56 187 PHE A CA 1
ATOM 1494 C C . PHE A 1 187 ? 2.106 -4.197 14.398 1.00 93.56 187 PHE A C 1
ATOM 1496 O O . PHE A 1 187 ? 2.508 -4.198 15.563 1.00 93.56 187 PHE A O 1
ATOM 1503 N N . PRO A 1 188 ? 0.849 -3.816 14.075 1.00 96.00 188 PRO A N 1
ATOM 1504 C CA . PRO A 1 188 ? -0.134 -3.411 15.080 1.00 96.00 188 PRO A CA 1
ATOM 1505 C C . PRO A 1 188 ? -0.417 -4.544 16.076 1.00 96.00 188 PRO A C 1
ATOM 1507 O O . PRO A 1 188 ? -0.737 -5.672 15.689 1.00 96.00 188 PRO A O 1
ATOM 1510 N N . LYS A 1 189 ? -0.318 -4.229 17.366 1.00 96.06 189 LYS A N 1
ATOM 1511 C CA . LYS A 1 189 ? -0.405 -5.153 18.506 1.00 96.06 189 LYS A CA 1
ATOM 1512 C C . LYS A 1 189 ? -1.782 -5.142 19.163 1.00 96.06 189 LYS A C 1
ATOM 1514 O O . LYS A 1 189 ? -2.149 -6.121 19.809 1.00 96.06 189 LYS A O 1
ATOM 1519 N N . LYS A 1 190 ? -2.567 -4.075 18.988 1.00 97.00 190 LYS A N 1
ATOM 1520 C CA . LYS A 1 190 ? -3.938 -3.945 19.521 1.00 97.00 190 LYS A CA 1
ATOM 1521 C C . LYS A 1 190 ? -4.993 -4.537 18.575 1.00 97.00 190 LYS A C 1
ATOM 1523 O O . LYS A 1 190 ? -6.189 -4.397 18.822 1.00 97.00 190 LYS A O 1
ATOM 1528 N N . THR A 1 191 ? -4.575 -5.231 17.512 1.00 97.19 191 THR A N 1
ATOM 1529 C CA . THR A 1 191 ? -5.461 -5.919 16.561 1.00 97.19 191 THR A CA 1
ATOM 1530 C C . THR A 1 191 ? -5.123 -7.402 16.457 1.00 97.19 191 THR A C 1
ATOM 1532 O O . THR A 1 191 ? -3.960 -7.798 16.545 1.00 97.19 191 THR A O 1
ATOM 1535 N N . ARG A 1 192 ? -6.125 -8.245 16.178 1.00 97.75 192 ARG A N 1
ATOM 1536 C CA . ARG A 1 192 ? -5.845 -9.552 15.575 1.00 97.75 192 ARG A CA 1
ATOM 1537 C C . ARG A 1 192 ? -5.358 -9.296 14.149 1.00 97.75 192 ARG A C 1
ATOM 1539 O O . ARG A 1 192 ? -6.117 -8.762 13.347 1.00 97.75 192 ARG A O 1
ATOM 1546 N N . THR A 1 193 ? -4.129 -9.689 13.833 1.00 95.62 193 THR A N 1
ATOM 1547 C CA . THR A 1 193 ? -3.570 -9.552 12.480 1.00 95.62 193 THR A CA 1
ATOM 1548 C C . THR A 1 193 ? -3.642 -10.884 11.737 1.00 95.62 193 THR A C 1
ATOM 1550 O O . THR A 1 193 ? -3.239 -11.918 12.266 1.00 95.62 193 THR A O 1
ATOM 1553 N N . VAL A 1 194 ? -4.165 -10.862 10.511 1.00 95.31 194 VAL A N 1
ATOM 1554 C CA . VAL A 1 194 ? -4.244 -12.014 9.603 1.00 95.31 194 VAL A CA 1
ATOM 1555 C C . VAL A 1 194 ? -3.586 -11.641 8.279 1.00 95.31 194 VAL A C 1
ATOM 1557 O O . VAL A 1 194 ? -3.856 -10.577 7.725 1.00 95.31 194 VAL A O 1
ATOM 1560 N N . ALA A 1 195 ? -2.735 -12.520 7.757 1.00 90.44 195 ALA A N 1
ATOM 1561 C CA . ALA A 1 195 ? -2.196 -12.405 6.409 1.00 90.44 195 ALA A CA 1
ATOM 1562 C C . ALA A 1 195 ? -2.836 -13.469 5.511 1.00 90.44 195 ALA A C 1
ATOM 1564 O O . ALA A 1 195 ? -2.972 -14.624 5.910 1.00 90.44 195 ALA A O 1
ATOM 1565 N N . MET A 1 196 ? -3.223 -13.064 4.309 1.00 87.00 196 MET A N 1
ATOM 1566 C CA . MET A 1 196 ? -3.699 -13.935 3.242 1.00 87.00 196 MET A CA 1
ATOM 1567 C C . MET A 1 196 ? -2.779 -13.726 2.047 1.00 87.00 196 MET A C 1
ATOM 1569 O O . MET A 1 196 ? -2.509 -12.585 1.682 1.00 87.00 196 MET A O 1
ATOM 1573 N N . SER A 1 197 ? -2.284 -14.797 1.443 1.00 81.25 197 SER A N 1
ATOM 1574 C CA . SER A 1 197 ? -1.501 -14.739 0.209 1.00 81.25 197 SER A CA 1
ATOM 1575 C C . SER A 1 197 ? -2.201 -15.559 -0.861 1.00 81.25 197 SER A C 1
ATOM 1577 O O . SER A 1 197 ? -2.691 -16.657 -0.593 1.00 81.25 197 SER A O 1
ATOM 1579 N N . ASN A 1 198 ? -2.250 -15.021 -2.077 1.00 73.38 198 ASN A N 1
ATOM 1580 C CA . ASN A 1 198 ? -2.746 -15.758 -3.229 1.00 73.38 198 ASN A CA 1
ATOM 1581 C C . ASN A 1 198 ? -1.560 -16.456 -3.901 1.00 73.38 198 ASN A C 1
ATOM 1583 O O . ASN A 1 198 ? -0.948 -15.927 -4.823 1.00 73.38 198 ASN A O 1
ATOM 1587 N N . GLY A 1 199 ? -1.182 -17.613 -3.368 1.00 64.50 199 GLY A N 1
ATOM 1588 C CA . GLY A 1 199 ? -0.123 -18.454 -3.921 1.00 64.50 199 GLY A CA 1
ATOM 1589 C C . GLY A 1 199 ? -0.634 -19.862 -4.182 1.00 64.50 199 GLY A C 1
ATOM 1590 O O . GLY A 1 199 ? -1.714 -20.231 -3.726 1.00 64.50 199 GLY A O 1
ATOM 1591 N N . SER A 1 200 ? 0.173 -20.684 -4.855 1.00 62.56 200 SER A N 1
ATOM 1592 C CA . SER A 1 200 ? -0.166 -22.086 -5.139 1.00 62.56 200 SER A CA 1
ATOM 1593 C C . SER A 1 200 ? -0.456 -22.915 -3.879 1.00 62.56 200 SER A C 1
ATOM 1595 O O . SER A 1 200 ? -0.959 -24.022 -3.993 1.00 62.56 200 SER A O 1
ATOM 1597 N N . GLY A 1 201 ? -0.125 -22.420 -2.678 1.00 51.66 201 GLY A N 1
ATOM 1598 C CA . GLY A 1 201 ? -0.318 -23.118 -1.401 1.00 51.66 201 GLY A CA 1
ATOM 1599 C C . GLY A 1 201 ? 0.657 -24.279 -1.175 1.00 51.66 201 GLY A C 1
ATOM 1600 O O . GLY A 1 201 ? 0.822 -24.722 -0.045 1.00 51.66 201 GLY A O 1
ATOM 1601 N N . TYR A 1 202 ? 1.353 -24.715 -2.228 1.00 58.75 202 TYR A N 1
ATOM 1602 C CA . TYR A 1 202 ? 2.272 -25.856 -2.244 1.00 58.75 202 TYR A CA 1
ATOM 1603 C C . TYR A 1 202 ? 3.751 -25.452 -2.335 1.00 58.75 202 TYR A C 1
ATOM 1605 O O . TYR A 1 202 ? 4.596 -26.306 -2.578 1.00 58.75 202 TYR A O 1
ATOM 1613 N N . ALA A 1 203 ? 4.066 -24.156 -2.200 1.00 52.47 203 ALA A N 1
ATOM 1614 C CA . ALA A 1 203 ? 5.400 -23.595 -2.462 1.00 52.47 203 ALA A CA 1
ATOM 1615 C C . ALA A 1 203 ? 5.959 -23.938 -3.861 1.00 52.47 203 ALA A C 1
ATOM 1617 O O . ALA A 1 203 ? 7.158 -23.831 -4.101 1.00 52.47 203 ALA A O 1
ATOM 1618 N N . ILE A 1 204 ? 5.088 -24.328 -4.797 1.00 56.47 204 ILE A N 1
ATOM 1619 C CA . ILE A 1 204 ? 5.447 -24.494 -6.201 1.00 56.47 204 ILE A CA 1
ATOM 1620 C C . ILE A 1 204 ? 5.641 -23.081 -6.747 1.00 56.47 204 ILE A C 1
ATOM 1622 O O . ILE A 1 204 ? 4.702 -22.275 -6.684 1.00 56.47 204 ILE A O 1
ATOM 1626 N N . GLY A 1 205 ? 6.861 -22.788 -7.207 1.00 57.22 205 GLY A N 1
ATOM 1627 C CA . GLY A 1 205 ? 7.214 -21.528 -7.861 1.00 57.22 205 GLY A CA 1
ATOM 1628 C C . GLY A 1 205 ? 6.345 -21.257 -9.090 1.00 57.22 205 GLY A C 1
ATOM 1629 O O . GLY A 1 205 ? 5.533 -22.091 -9.500 1.00 57.22 205 GLY A O 1
ATOM 1630 N N . GLN A 1 206 ? 6.482 -20.072 -9.687 1.00 56.50 206 GLN A N 1
ATOM 1631 C CA . GLN A 1 206 ? 5.799 -19.801 -10.954 1.00 56.50 206 GLN A CA 1
ATOM 1632 C C . GLN A 1 206 ? 6.215 -20.860 -11.990 1.00 56.50 206 GLN A C 1
ATOM 1634 O O . GLN A 1 206 ? 7.364 -21.290 -11.996 1.00 56.50 206 GLN A O 1
ATOM 1639 N N . SER A 1 207 ? 5.278 -21.323 -12.824 1.00 58.19 207 SER A N 1
ATOM 1640 C CA . SER A 1 207 ? 5.436 -22.480 -13.728 1.00 58.19 207 SER A CA 1
ATOM 1641 C C . SER A 1 207 ? 6.410 -22.266 -14.895 1.00 58.19 207 SER A C 1
ATOM 1643 O O . SER A 1 207 ? 6.264 -22.914 -15.926 1.00 58.19 207 SER A O 1
ATOM 1645 N N . PHE A 1 208 ? 7.363 -21.350 -14.754 1.00 61.38 208 PHE A N 1
ATOM 1646 C CA . PHE A 1 208 ? 8.341 -21.026 -15.773 1.00 61.38 208 PHE A CA 1
ATOM 1647 C C . PHE A 1 208 ? 9.583 -21.892 -15.576 1.00 61.38 208 PHE A C 1
ATOM 1649 O O . PHE A 1 208 ? 10.251 -21.824 -14.543 1.00 61.38 208 PHE A O 1
ATOM 1656 N N . MET A 1 209 ? 9.880 -22.734 -16.558 1.00 65.88 209 MET A N 1
ATOM 1657 C CA . MET A 1 209 ? 11.143 -23.452 -16.635 1.00 65.88 209 MET A CA 1
ATOM 1658 C C . MET A 1 209 ? 12.245 -22.501 -17.126 1.00 65.88 209 MET A C 1
ATOM 1660 O O . MET A 1 209 ? 11.960 -21.540 -17.844 1.00 65.88 209 MET A O 1
ATOM 1664 N N . PRO A 1 210 ? 13.520 -22.747 -16.783 1.00 63.75 210 PRO A N 1
ATOM 1665 C CA . PRO A 1 210 ? 14.621 -21.992 -17.366 1.00 63.75 210 PRO A CA 1
ATOM 1666 C C . PRO A 1 210 ? 14.551 -22.013 -18.900 1.00 63.75 210 PRO A C 1
ATOM 1668 O O . PRO A 1 210 ? 14.465 -23.081 -19.505 1.00 63.75 210 PRO A O 1
ATOM 1671 N N . GLY A 1 211 ? 14.588 -20.833 -19.519 1.00 61.22 211 GLY A N 1
ATOM 1672 C CA . GLY A 1 211 ? 14.396 -20.642 -20.959 1.00 61.22 211 GLY A CA 1
ATOM 1673 C C . GLY A 1 211 ? 12.966 -20.289 -21.382 1.00 61.22 211 GLY A C 1
ATOM 1674 O O . GLY A 1 211 ? 12.773 -19.900 -22.535 1.00 61.22 211 GLY A O 1
ATOM 1675 N N . ASP A 1 212 ? 11.981 -20.354 -20.483 1.00 73.31 212 ASP A N 1
ATOM 1676 C CA . ASP A 1 212 ? 10.616 -19.929 -20.792 1.00 73.31 212 ASP A CA 1
ATOM 1677 C C . ASP A 1 212 ? 10.555 -18.426 -21.055 1.00 73.31 212 ASP A C 1
ATOM 1679 O O . ASP A 1 212 ? 11.177 -17.614 -20.365 1.00 73.31 212 ASP A O 1
ATOM 1683 N N . GLN A 1 213 ? 9.774 -18.044 -22.064 1.00 68.75 213 GLN A N 1
ATOM 1684 C CA . GLN A 1 213 ? 9.551 -16.643 -22.380 1.00 68.75 213 GLN A CA 1
ATOM 1685 C C . GLN A 1 213 ? 8.538 -16.031 -21.401 1.00 68.75 213 GLN A C 1
ATOM 1687 O O . GLN A 1 213 ? 7.361 -16.383 -21.419 1.00 68.75 213 GLN A O 1
ATOM 1692 N N . LEU A 1 214 ? 8.993 -15.066 -20.600 1.00 69.62 214 LEU A N 1
ATOM 1693 C CA . LEU A 1 214 ? 8.186 -14.341 -19.616 1.00 69.62 214 LEU A CA 1
ATOM 1694 C C . LEU A 1 214 ? 7.468 -13.141 -20.236 1.00 69.62 214 LEU A C 1
ATOM 1696 O O . LEU A 1 214 ? 6.271 -12.950 -20.034 1.00 69.62 214 LEU A O 1
ATOM 1700 N N . ILE A 1 215 ? 8.196 -12.332 -21.013 1.00 70.31 215 ILE A N 1
ATOM 1701 C CA . ILE A 1 215 ? 7.657 -11.132 -21.663 1.00 70.31 215 ILE A CA 1
ATOM 1702 C C . ILE A 1 215 ? 8.030 -11.141 -23.143 1.00 70.31 215 ILE A C 1
ATOM 1704 O O . ILE A 1 215 ? 9.166 -11.422 -23.533 1.00 70.31 215 ILE A O 1
ATOM 1708 N N . LYS A 1 216 ? 7.048 -10.809 -23.986 1.00 76.56 216 LYS A N 1
ATOM 1709 C CA . LYS A 1 216 ? 7.242 -10.469 -25.395 1.00 76.56 216 LYS A CA 1
ATOM 1710 C C . LYS A 1 216 ? 6.714 -9.066 -25.629 1.00 76.56 216 LYS A C 1
ATOM 1712 O O . LYS A 1 216 ? 5.507 -8.850 -25.562 1.00 76.56 216 LYS A O 1
ATOM 1717 N N . TYR A 1 217 ? 7.596 -8.136 -25.960 1.00 68.06 217 TYR A N 1
ATOM 1718 C CA . TYR A 1 217 ? 7.199 -6.813 -26.411 1.00 68.06 217 TYR A CA 1
ATOM 1719 C C . TYR A 1 217 ? 7.633 -6.613 -27.858 1.00 68.06 217 TYR A C 1
ATOM 1721 O O . TYR A 1 217 ? 8.780 -6.863 -28.223 1.00 68.06 217 TYR A O 1
ATOM 1729 N N . SER A 1 218 ? 6.709 -6.174 -28.706 1.00 70.00 218 SER A N 1
ATOM 1730 C CA . SER A 1 218 ? 7.030 -5.768 -30.067 1.00 70.00 218 SER A CA 1
ATOM 1731 C C . SER A 1 218 ? 6.263 -4.507 -30.405 1.00 70.00 218 SER A C 1
ATOM 1733 O O . SER A 1 218 ? 5.061 -4.416 -30.162 1.00 70.00 218 SER A O 1
ATOM 1735 N N . HIS A 1 219 ? 6.971 -3.537 -30.963 1.00 66.25 219 HIS A N 1
ATOM 1736 C CA . HIS A 1 219 ? 6.393 -2.300 -31.448 1.00 66.25 219 HIS A CA 1
ATOM 1737 C C . HIS A 1 219 ? 6.993 -1.986 -32.808 1.00 66.25 219 HIS A C 1
ATOM 1739 O O . HIS A 1 219 ? 8.190 -2.144 -33.014 1.00 66.25 219 HIS A O 1
ATOM 1745 N N . GLN A 1 220 ? 6.163 -1.544 -33.740 1.00 69.12 220 GLN A N 1
ATOM 1746 C CA . GLN A 1 220 ? 6.615 -1.122 -35.052 1.00 69.12 220 GLN A CA 1
ATOM 1747 C C . GLN A 1 220 ? 5.892 0.169 -35.415 1.00 69.12 220 GLN A C 1
ATOM 1749 O O . GLN A 1 220 ? 4.668 0.260 -35.306 1.00 69.12 220 GLN A O 1
ATOM 1754 N N . SER A 1 221 ? 6.663 1.155 -35.845 1.00 67.44 221 SER A N 1
ATOM 1755 C CA . SER A 1 221 ? 6.188 2.403 -36.426 1.00 67.44 221 SER A CA 1
ATOM 1756 C C . SER A 1 221 ? 6.830 2.603 -37.802 1.00 67.44 221 SER A C 1
ATOM 1758 O O . SER A 1 221 ? 7.598 1.762 -38.269 1.00 67.44 221 SER A O 1
ATOM 1760 N N . LEU A 1 222 ? 6.521 3.726 -38.456 1.00 58.00 222 LEU A N 1
ATOM 1761 C CA . LEU A 1 222 ? 7.107 4.094 -39.750 1.00 58.00 222 LEU A CA 1
ATOM 1762 C C . LEU A 1 222 ? 8.637 4.230 -39.714 1.00 58.00 222 LEU A C 1
ATOM 1764 O O . LEU A 1 222 ? 9.268 4.079 -40.751 1.00 58.00 222 LEU A O 1
ATOM 1768 N N . PHE A 1 223 ? 9.220 4.514 -38.547 1.00 57.47 223 PHE A N 1
ATOM 1769 C CA . PHE A 1 223 ? 10.644 4.843 -38.414 1.00 57.47 223 PHE A CA 1
ATOM 1770 C C . PHE A 1 223 ? 11.411 3.867 -37.523 1.00 57.47 223 PHE A C 1
ATOM 1772 O O . PHE A 1 223 ? 12.639 3.907 -37.485 1.00 57.47 223 PHE A O 1
ATOM 1779 N N . VAL A 1 224 ? 10.716 2.990 -36.792 1.00 61.34 224 VAL A N 1
ATOM 1780 C CA . VAL A 1 224 ? 11.369 2.088 -35.844 1.00 61.34 224 VAL A CA 1
ATOM 1781 C C . VAL A 1 224 ? 10.650 0.750 -35.724 1.00 61.34 224 VAL A C 1
ATOM 1783 O O . VAL A 1 224 ? 9.424 0.691 -35.630 1.00 61.34 224 VAL A O 1
ATOM 1786 N N . ALA A 1 225 ? 11.423 -0.331 -35.676 1.00 65.12 225 ALA A N 1
ATOM 1787 C CA . ALA A 1 225 ? 10.972 -1.637 -35.216 1.00 65.12 225 ALA A CA 1
ATOM 1788 C C . ALA A 1 225 ? 11.682 -1.988 -33.902 1.00 65.12 225 ALA A C 1
ATOM 1790 O O . ALA A 1 225 ? 12.905 -1.923 -33.799 1.00 65.12 225 ALA A O 1
ATOM 1791 N N . LEU A 1 226 ? 10.899 -2.367 -32.898 1.00 57.22 226 LEU A N 1
ATOM 1792 C CA . LEU A 1 226 ? 11.339 -2.746 -31.563 1.00 57.22 226 LEU A CA 1
ATOM 1793 C C . LEU A 1 226 ? 10.882 -4.170 -31.289 1.00 57.22 226 LEU A C 1
ATOM 1795 O O . LEU A 1 226 ? 9.702 -4.512 -31.461 1.00 57.22 226 LEU A O 1
ATOM 1799 N N . LYS A 1 227 ? 11.813 -4.994 -30.825 1.00 66.69 227 LYS A N 1
ATOM 1800 C CA . LYS A 1 227 ? 11.520 -6.327 -30.305 1.00 66.69 227 LYS A CA 1
ATOM 1801 C C . LYS A 1 227 ? 12.268 -6.504 -28.996 1.00 66.69 227 LYS A C 1
ATOM 1803 O O . LYS A 1 227 ? 13.463 -6.246 -28.922 1.00 66.69 227 LYS A O 1
ATOM 1808 N N . SER A 1 228 ? 11.554 -6.941 -27.973 1.00 60.69 228 SER A N 1
ATOM 1809 C CA . SER A 1 228 ? 12.104 -7.266 -26.669 1.00 60.69 228 SER A CA 1
ATOM 1810 C C . SER A 1 228 ? 11.536 -8.589 -26.180 1.00 60.69 228 SER A C 1
ATOM 1812 O O . SER A 1 228 ? 10.337 -8.864 -26.312 1.00 60.69 228 SER A O 1
ATOM 1814 N N . TYR A 1 229 ? 12.425 -9.412 -25.641 1.00 66.38 229 TYR A N 1
ATOM 1815 C CA . TYR A 1 229 ? 12.132 -10.725 -25.099 1.00 66.38 229 TYR A CA 1
ATOM 1816 C C . TYR A 1 229 ? 12.767 -10.821 -23.713 1.00 66.38 229 TYR A C 1
ATOM 1818 O O . TYR A 1 229 ? 13.979 -10.644 -23.587 1.00 66.38 229 TYR A O 1
ATOM 1826 N N . THR A 1 230 ? 11.960 -11.134 -22.705 1.00 65.00 230 THR A N 1
ATOM 1827 C CA . THR A 1 230 ? 12.438 -11.500 -21.368 1.00 65.00 230 THR A CA 1
ATOM 1828 C C . THR A 1 230 ? 12.257 -13.001 -21.196 1.00 65.00 230 THR A C 1
ATOM 1830 O O . THR A 1 230 ? 11.148 -13.502 -21.390 1.00 65.00 230 THR A O 1
ATOM 1833 N N . TYR A 1 231 ? 13.319 -13.711 -20.824 1.00 64.25 231 TYR A N 1
ATOM 1834 C CA . TYR A 1 231 ? 13.293 -15.149 -20.544 1.00 64.25 231 TYR A CA 1
ATOM 1835 C C . TYR A 1 231 ? 13.634 -15.433 -19.083 1.00 64.25 231 TYR A C 1
ATOM 1837 O O . TYR A 1 231 ? 14.461 -14.725 -18.506 1.00 64.25 231 TYR A O 1
ATOM 1845 N N . ALA A 1 232 ? 13.043 -16.481 -18.511 1.00 65.56 232 ALA A N 1
ATOM 1846 C CA . ALA A 1 232 ? 13.415 -17.001 -17.199 1.00 65.56 232 ALA A CA 1
ATOM 1847 C C . ALA A 1 232 ? 14.816 -17.627 -17.254 1.00 65.56 232 ALA A C 1
ATOM 1849 O O . ALA A 1 232 ? 15.118 -18.406 -18.163 1.00 65.56 232 ALA A O 1
ATOM 1850 N N . LEU A 1 233 ? 15.675 -17.305 -16.291 1.00 61.03 233 LEU A N 1
ATOM 1851 C CA . LEU A 1 233 ? 16.969 -17.963 -16.111 1.00 61.03 233 LEU A CA 1
ATOM 1852 C C . LEU A 1 233 ? 16.872 -19.078 -15.053 1.00 61.03 233 LEU A C 1
ATOM 1854 O O . LEU A 1 233 ? 15.909 -19.111 -14.288 1.00 61.03 233 LEU A O 1
ATOM 1858 N N . PRO A 1 234 ? 17.834 -20.022 -15.018 1.00 58.94 234 PRO A N 1
ATOM 1859 C CA . PRO A 1 234 ? 17.921 -20.995 -13.934 1.00 58.94 234 PRO A CA 1
ATOM 1860 C C . PRO A 1 234 ? 17.983 -20.298 -12.575 1.00 58.94 234 PRO A C 1
ATOM 1862 O O . PRO A 1 234 ? 18.743 -19.343 -12.423 1.00 58.94 234 PRO A O 1
ATOM 1865 N N . ASP A 1 235 ? 17.224 -20.793 -11.593 1.00 57.44 235 ASP A N 1
ATOM 1866 C CA . ASP A 1 235 ? 17.343 -20.342 -10.204 1.00 57.44 235 ASP A CA 1
ATOM 1867 C C . ASP A 1 235 ? 18.764 -20.638 -9.710 1.00 57.44 235 ASP A C 1
ATOM 1869 O O . ASP A 1 235 ? 19.122 -21.781 -9.414 1.00 57.44 235 ASP A O 1
ATOM 1873 N N . ASN A 1 236 ? 19.591 -19.597 -9.636 1.00 52.38 236 ASN A N 1
ATOM 1874 C CA . ASN A 1 236 ? 20.966 -19.702 -9.152 1.00 52.38 236 ASN A CA 1
ATOM 1875 C C . ASN A 1 236 ? 21.055 -19.599 -7.617 1.00 52.38 236 ASN A C 1
ATOM 1877 O O . ASN A 1 236 ? 22.125 -19.827 -7.053 1.00 52.38 236 ASN A O 1
ATOM 1881 N N . ASP A 1 237 ? 19.949 -19.274 -6.936 1.00 50.97 237 ASP A N 1
ATOM 1882 C CA . ASP A 1 237 ? 19.878 -19.143 -5.478 1.00 50.97 237 ASP A CA 1
ATOM 1883 C C . ASP A 1 237 ? 18.662 -19.900 -4.901 1.00 50.97 237 ASP A C 1
ATOM 1885 O O . ASP A 1 237 ? 17.553 -19.360 -4.869 1.00 50.97 237 ASP A O 1
ATOM 1889 N N . PRO A 1 238 ? 18.853 -21.134 -4.392 1.00 43.75 238 PRO A N 1
ATOM 1890 C CA . PRO A 1 238 ? 17.777 -21.937 -3.807 1.00 43.75 238 PRO A CA 1
ATOM 1891 C C . PRO A 1 238 ? 17.283 -21.411 -2.445 1.00 43.75 238 PRO A C 1
ATOM 1893 O O . PRO A 1 238 ? 16.325 -21.954 -1.894 1.00 43.75 238 PRO A O 1
ATOM 1896 N N . VAL A 1 239 ? 17.932 -20.391 -1.868 1.00 43.56 239 VAL A N 1
ATOM 1897 C CA . VAL A 1 239 ? 17.582 -19.825 -0.555 1.00 43.56 239 VAL A CA 1
ATOM 1898 C C . VAL A 1 239 ? 16.634 -18.630 -0.699 1.00 43.56 239 VAL A C 1
ATOM 1900 O O . VAL A 1 239 ? 15.767 -18.422 0.155 1.00 43.56 239 VAL A O 1
ATOM 1903 N N . ASN A 1 240 ? 16.746 -17.863 -1.786 1.00 45.75 240 ASN A N 1
ATOM 1904 C CA . ASN A 1 240 ? 15.903 -16.697 -2.044 1.00 45.75 240 ASN A CA 1
ATOM 1905 C C . ASN A 1 240 ? 14.851 -16.989 -3.119 1.00 45.75 240 ASN A C 1
ATOM 1907 O O . ASN A 1 240 ? 15.081 -16.795 -4.304 1.00 45.75 240 ASN A O 1
ATOM 1911 N N . ILE A 1 241 ? 13.635 -17.315 -2.679 1.00 41.66 241 ILE A N 1
ATOM 1912 C CA . ILE A 1 241 ? 12.437 -17.576 -3.513 1.00 41.66 241 ILE A CA 1
ATOM 1913 C C . ILE A 1 241 ? 12.015 -16.373 -4.400 1.00 41.66 241 ILE A C 1
ATOM 1915 O O . ILE A 1 241 ? 11.093 -16.473 -5.200 1.00 41.66 241 ILE A O 1
ATOM 1919 N N . ASN A 1 242 ? 12.665 -15.214 -4.241 1.00 40.94 242 ASN A N 1
ATOM 1920 C CA . ASN A 1 242 ? 12.407 -13.978 -4.987 1.00 40.94 242 ASN A CA 1
ATOM 1921 C C . ASN A 1 242 ? 13.586 -13.578 -5.894 1.00 40.94 242 ASN A C 1
ATOM 1923 O O . ASN A 1 242 ? 13.643 -12.426 -6.314 1.00 40.94 242 ASN A O 1
ATOM 1927 N N . SER A 1 243 ? 14.537 -14.476 -6.159 1.00 46.16 243 SER A N 1
ATOM 1928 C CA . SER A 1 243 ? 15.762 -14.172 -6.911 1.00 46.16 243 SER A CA 1
ATOM 1929 C C . SER A 1 243 ? 15.587 -14.133 -8.430 1.00 46.16 243 SER A C 1
ATOM 1931 O O . SER A 1 243 ? 16.562 -13.836 -9.099 1.00 46.16 243 SER A O 1
ATOM 1933 N N . GLY A 1 244 ? 14.370 -14.364 -8.952 1.00 52.41 244 GLY A N 1
ATOM 1934 C CA . GLY A 1 244 ? 14.055 -14.515 -10.378 1.00 52.41 244 GLY A CA 1
ATOM 1935 C C . GLY A 1 244 ? 14.978 -13.749 -11.327 1.00 52.41 244 GLY A C 1
ATOM 1936 O O . GLY A 1 244 ? 14.787 -12.553 -11.572 1.00 52.41 244 GLY A O 1
ATOM 1937 N N . ASP A 1 245 ? 15.968 -14.472 -11.847 1.00 58.25 245 ASP A N 1
ATOM 1938 C CA . ASP A 1 245 ? 16.913 -13.979 -12.832 1.00 58.25 245 ASP A CA 1
ATOM 1939 C C . ASP A 1 245 ? 16.227 -13.991 -14.205 1.00 58.25 245 ASP A C 1
ATOM 1941 O O . ASP A 1 245 ? 15.519 -14.934 -14.572 1.00 58.25 245 ASP A O 1
ATOM 1945 N N . THR A 1 246 ? 16.442 -12.941 -14.995 1.00 57.47 246 THR A N 1
ATOM 1946 C CA . THR A 1 246 ? 15.879 -12.846 -16.346 1.00 57.47 246 THR A CA 1
ATOM 1947 C C . THR A 1 246 ? 16.916 -12.418 -17.364 1.00 57.47 246 THR A C 1
ATOM 1949 O O . THR A 1 246 ? 17.669 -11.475 -17.116 1.00 57.47 246 THR A O 1
ATOM 1952 N N . LEU A 1 247 ? 16.895 -13.039 -18.542 1.00 57.03 247 LEU A N 1
ATOM 1953 C CA . LEU A 1 247 ? 17.654 -12.575 -19.699 1.00 57.03 247 LEU A CA 1
ATOM 1954 C C . LEU A 1 247 ? 16.778 -11.655 -20.546 1.00 57.03 247 LEU A C 1
ATOM 1956 O O . LEU A 1 247 ? 15.756 -12.094 -21.072 1.00 57.03 247 LEU A O 1
ATOM 1960 N N . LEU A 1 248 ? 17.209 -10.405 -20.709 1.00 59.25 248 LEU A N 1
ATOM 1961 C CA . LEU A 1 248 ? 16.603 -9.456 -21.637 1.00 59.25 248 LEU A CA 1
ATOM 1962 C C . LEU A 1 248 ? 17.377 -9.456 -22.959 1.00 59.25 248 LEU A C 1
ATOM 1964 O O . LEU A 1 248 ? 18.576 -9.181 -22.981 1.00 59.25 248 LEU A O 1
ATOM 1968 N N . ILE A 1 249 ? 16.673 -9.698 -24.062 1.00 60.25 249 ILE A N 1
ATOM 1969 C CA . ILE A 1 249 ? 17.181 -9.487 -25.420 1.00 60.25 249 ILE A CA 1
ATOM 1970 C C . ILE A 1 249 ? 16.321 -8.406 -26.062 1.00 60.25 249 ILE A C 1
ATOM 1972 O O . ILE A 1 249 ? 15.135 -8.624 -26.309 1.00 60.25 249 ILE A O 1
ATOM 1976 N N . ALA A 1 250 ? 16.919 -7.248 -26.329 1.00 59.56 250 ALA A N 1
ATOM 1977 C CA . ALA A 1 250 ? 16.258 -6.098 -26.927 1.00 59.56 250 ALA A CA 1
ATOM 1978 C C . ALA A 1 250 ? 16.970 -5.692 -28.223 1.00 59.56 250 ALA A C 1
ATOM 1980 O O . ALA A 1 250 ? 18.192 -5.558 -28.248 1.00 59.56 250 ALA A O 1
ATOM 1981 N N . ASP A 1 251 ? 16.190 -5.484 -29.281 1.00 62.06 251 ASP A N 1
ATOM 1982 C CA . ASP A 1 251 ? 16.639 -4.978 -30.576 1.00 62.06 251 ASP A CA 1
ATOM 1983 C C . ASP A 1 251 ? 15.798 -3.752 -30.958 1.00 62.06 251 ASP A C 1
ATOM 1985 O O . ASP A 1 251 ? 14.565 -3.750 -30.824 1.00 62.06 251 ASP A O 1
ATOM 1989 N N . LYS A 1 252 ? 16.486 -2.703 -31.408 1.00 62.69 252 LYS A N 1
ATOM 1990 C CA . LYS A 1 252 ? 15.910 -1.485 -31.971 1.00 62.69 252 LYS A CA 1
ATOM 1991 C C . LYS A 1 252 ? 16.521 -1.293 -33.351 1.00 62.69 252 LYS A C 1
ATOM 1993 O O . LYS A 1 252 ? 17.696 -0.963 -33.474 1.00 62.69 252 LYS A O 1
ATOM 1998 N N . THR A 1 253 ? 15.696 -1.445 -34.378 1.00 70.81 253 THR A N 1
ATOM 1999 C CA . THR A 1 253 ? 16.085 -1.202 -35.765 1.00 70.81 253 THR A CA 1
ATOM 2000 C C . THR A 1 253 ? 15.466 0.108 -36.234 1.00 70.81 253 THR A C 1
ATOM 2002 O O . THR A 1 253 ? 14.239 0.242 -36.253 1.00 70.81 253 THR A O 1
ATOM 2005 N N . GLU A 1 254 ? 16.300 1.075 -36.614 1.00 72.25 254 GLU A N 1
ATOM 2006 C CA . GLU A 1 254 ? 15.837 2.263 -37.333 1.00 72.25 254 GLU A CA 1
ATOM 2007 C C . GLU A 1 254 ? 15.473 1.864 -38.765 1.00 72.25 254 GLU A C 1
ATOM 2009 O O . GLU A 1 254 ? 16.260 1.242 -39.480 1.00 72.25 254 GLU A O 1
ATOM 2014 N N . LEU A 1 255 ? 14.244 2.178 -39.168 1.00 61.28 255 LEU A N 1
ATOM 2015 C CA . LEU A 1 255 ? 13.759 1.917 -40.515 1.00 61.28 255 LEU A CA 1
ATOM 2016 C C . LEU A 1 255 ? 14.037 3.169 -41.346 1.00 61.28 255 LEU A C 1
ATOM 2018 O O . LEU A 1 255 ? 13.300 4.153 -41.280 1.00 61.28 255 LEU A O 1
ATOM 2022 N N . HIS A 1 256 ? 15.148 3.153 -42.080 1.00 60.19 256 HIS A N 1
ATOM 2023 C CA . HIS A 1 256 ? 15.440 4.176 -43.078 1.00 60.19 256 HIS A CA 1
ATOM 2024 C C . HIS A 1 256 ? 14.673 3.854 -44.368 1.00 60.19 256 HIS A C 1
ATOM 2026 O O . HIS A 1 256 ? 14.727 2.720 -44.847 1.00 60.19 256 HIS A O 1
ATOM 2032 N N . ASN A 1 257 ? 13.957 4.851 -44.899 1.00 52.25 257 ASN A N 1
ATOM 2033 C CA . ASN A 1 257 ? 13.393 4.816 -46.253 1.00 52.25 257 ASN A CA 1
ATOM 2034 C C . ASN A 1 257 ? 14.472 5.098 -47.298 1.00 52.25 257 ASN A C 1
ATOM 2036 O O . ASN A 1 257 ? 15.323 5.976 -47.023 1.00 52.25 257 ASN A O 1
#

Nearest PDB structures (foldseek):
  5hc3-assembly2_C  TM=8.635E-01  e=5.637E-01  uncultured bacterium
  5hc4-assembly1_B  TM=8.381E-01  e=1.015E+00  uncultured bacterium
  5hc4-assembly2_C  TM=8.338E-01  e=1.284E+00  uncultured bacterium
  5hc5-assembly1_B  TM=8.661E-01  e=1.827E+00  uncultured bacterium
  8bqu-assembly1_A  TM=5.612E-01  e=1.531E+00  Oryzias latipes

Solvent-accessible surface area (backbone atoms only — not comparable to full-atom values): 15123 Å² total; per-residue (Å²): 109,71,72,69,64,36,69,81,45,49,55,60,52,41,42,76,73,76,43,85,88,84,83,89,80,63,94,63,80,44,46,46,51,67,61,56,8,52,52,49,44,53,48,43,52,50,51,38,57,75,57,65,63,74,64,68,41,74,48,77,12,56,31,70,38,19,54,21,49,36,49,27,48,10,48,29,59,76,69,73,43,87,67,58,42,51,35,37,37,28,34,56,36,51,84,90,35,40,78,65,44,64,45,65,53,52,47,26,70,73,47,31,91,79,31,73,68,38,38,53,51,38,51,53,55,70,21,53,30,38,33,40,33,25,53,45,39,86,83,28,81,67,91,53,68,82,72,55,60,77,71,74,74,51,100,70,80,90,56,99,82,74,78,83,63,86,79,74,82,42,52,19,67,61,19,54,54,48,52,56,55,45,68,79,42,53,70,46,79,81,32,52,74,45,81,46,72,91,64,80,85,70,82,60,69,78,95,66,51,65,68,36,77,75,42,80,47,74,49,75,59,92,52,36,40,38,43,36,40,32,24,34,40,67,83,86,50,95,85,45,95,72,62,66,44,52,50,64,52,76,48,79,44,76,49,81,132

InterPro domains:
  IPR012908 GPI inositol-deacylase PGAP1-like alpha/beta domain [PF07819] (32-149)
  IPR029058 Alpha/Beta hydrolase fold [G3DSA:3.40.50.1820] (5-199)
  IPR029058 Alpha/Beta hydrolase fold [SSF53474] (10-133)

Foldseek 3Di:
DVCVCCVVPPQVVCVVVVHHDDDDDDPDPLAALVVLLVVVLVVLVVVCVVVVLPAAAAAEAEASGLSSQQNNQLVCVVVVNDSSHAEYEYEAYLPVAAEDAVLVLVVLVVCVVPDPVSVVVNVSCPGLNNLQRHQFHNPADDPDPPVPPPQPPDPDPPDPPPPPPPPDGHRHPSNVVSVVVCVVRDGRPNYHYHYHYDDPVPLDADPADFFRWPDWDWDDDPFKTKTKTKTWHPPPDPPDSRPTHIDIDIDIDTDDD

Radius of gyration: 22.18 Å; Cα contacts (8 Å, |Δi|>4): 361; chains: 1; bounding box: 61×36×68 Å